Protein AF-A0A3B8RY20-F1 (afdb_monomer)

Secondary structure (DSSP, 8-state):
-HHHHHHHH-HHHHHHHHHHHHHHHHHHHHHHHHTTTS--S--TT-GGGGGGGGHHHHHHHHHHHHHTT--HHHHHHHHHHHHHHHHHHHHHHHHHSHHHHHHTT---STTTTHHHHT-TTS---HHHHHHHS-HHHHHHHHHHHHHHHHHHHHHHHHTT-HHHHHHHHHHHHHHHHHHTT-

Mean predicted aligned error: 3.7 Å

pLDDT: mean 93.45, std 5.88, range [60.97, 98.56]

Radius of gyration: 18.04 Å; Cα contacts (8 Å, |Δi|>4): 201; chains: 1; bounding box: 38×33×49 Å

Structure (mmCIF, N/CA/C/O backbone):
data_AF-A0A3B8RY20-F1
#
_entry.id   AF-A0A3B8RY20-F1
#
loop_
_atom_site.group_PDB
_atom_site.id
_atom_site.type_symbol
_atom_site.label_atom_id
_atom_site.label_alt_id
_atom_site.label_comp_id
_atom_site.label_asym_id
_atom_site.label_entity_id
_atom_site.label_seq_id
_atom_site.pdbx_PDB_ins_code
_atom_site.Cartn_x
_atom_site.Cartn_y
_atom_site.Cartn_z
_atom_site.occupancy
_atom_site.B_iso_or_equiv
_atom_site.auth_seq_id
_atom_site.auth_comp_id
_atom_site.auth_asym_id
_atom_site.auth_atom_id
_atom_site.pdbx_PDB_model_num
ATOM 1 N N . ALA A 1 1 ? 14.983 15.865 -6.055 1.00 65.12 1 ALA A N 1
ATOM 2 C CA . ALA A 1 1 ? 14.727 14.587 -6.748 1.00 65.12 1 ALA A CA 1
ATOM 3 C C . ALA A 1 1 ? 14.470 14.814 -8.237 1.00 65.12 1 ALA A C 1
ATOM 5 O O . ALA A 1 1 ? 15.278 14.362 -9.029 1.00 65.12 1 ALA A O 1
ATOM 6 N N . GLU A 1 2 ? 13.444 15.584 -8.615 1.00 74.88 2 GLU A N 1
ATOM 7 C CA . GLU A 1 2 ? 13.088 15.883 -10.019 1.00 74.88 2 GLU A CA 1
ATOM 8 C C . GLU A 1 2 ? 14.259 16.367 -10.890 1.00 74.88 2 GLU A C 1
ATOM 10 O O . GLU A 1 2 ? 14.546 15.749 -11.909 1.00 74.88 2 GLU A O 1
ATOM 15 N N . LYS A 1 3 ? 14.989 17.410 -10.465 1.00 83.75 3 LYS A N 1
ATOM 16 C CA . LYS A 1 3 ? 16.153 17.916 -11.215 1.00 83.75 3 LYS A CA 1
ATOM 17 C C . LYS A 1 3 ? 17.197 16.822 -11.483 1.00 83.75 3 LYS A C 1
ATOM 19 O O . LYS A 1 3 ? 17.634 16.673 -12.614 1.00 83.75 3 LYS A O 1
ATOM 24 N N . LEU A 1 4 ? 17.534 16.030 -10.461 1.00 81.69 4 LEU A N 1
ATOM 25 C CA . LEU A 1 4 ? 18.518 14.945 -10.564 1.00 81.69 4 LEU A CA 1
ATOM 26 C C . LEU A 1 4 ? 18.048 13.822 -11.498 1.00 81.69 4 LEU A C 1
ATOM 28 O O . LEU A 1 4 ? 18.842 13.306 -12.273 1.00 81.69 4 LEU A O 1
ATOM 32 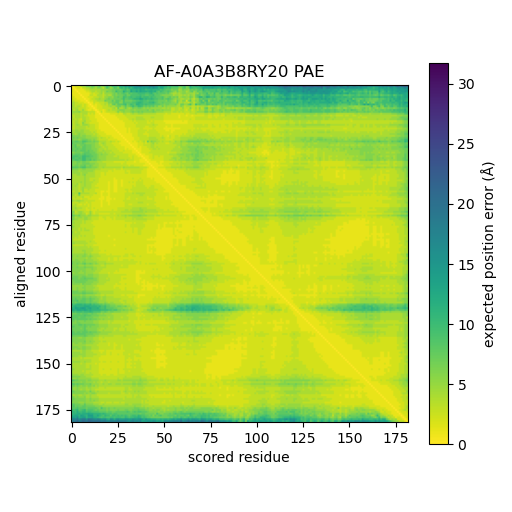N N . LEU A 1 5 ? 16.764 13.451 -11.441 1.00 77.19 5 LEU A N 1
ATOM 33 C CA . LEU A 1 5 ? 16.199 12.431 -12.328 1.00 77.19 5 LEU A CA 1
ATOM 34 C C . LEU A 1 5 ? 16.208 12.900 -13.784 1.00 77.19 5 LEU A C 1
ATOM 36 O O . LEU A 1 5 ? 16.637 12.153 -14.654 1.00 77.19 5 LEU A O 1
ATOM 40 N N . SER A 1 6 ? 15.790 14.140 -14.043 1.00 84.81 6 SER A N 1
ATOM 41 C CA . SER A 1 6 ? 15.799 14.725 -15.389 1.00 84.81 6 SER A CA 1
ATOM 42 C C . SER A 1 6 ? 17.211 14.894 -15.950 1.00 84.81 6 SER A C 1
ATOM 44 O O . SER A 1 6 ? 17.415 14.662 -17.137 1.00 84.81 6 SER A O 1
ATOM 46 N N . GLU A 1 7 ? 18.191 15.240 -15.110 1.00 87.38 7 GLU A N 1
ATOM 47 C CA . GLU A 1 7 ? 19.607 15.296 -15.500 1.00 87.38 7 GLU A CA 1
ATOM 48 C C . GLU A 1 7 ? 20.181 13.908 -15.825 1.00 87.38 7 GLU A C 1
ATOM 50 O O . GLU A 1 7 ? 20.989 13.789 -16.743 1.00 87.38 7 GLU A O 1
ATOM 55 N N . ALA A 1 8 ? 19.768 12.863 -15.102 1.00 83.19 8 ALA A N 1
ATOM 56 C CA . ALA A 1 8 ? 20.296 11.510 -15.278 1.00 83.19 8 ALA A CA 1
ATOM 57 C C . ALA A 1 8 ? 19.605 10.705 -16.393 1.00 83.19 8 ALA A C 1
ATOM 59 O O . ALA A 1 8 ? 20.260 9.899 -17.049 1.00 83.19 8 ALA A O 1
ATOM 60 N N . LEU A 1 9 ? 18.294 10.886 -16.584 1.00 87.69 9 LEU A N 1
ATOM 61 C CA . LEU A 1 9 ? 17.449 9.993 -17.393 1.00 87.69 9 LEU A CA 1
ATOM 62 C C . LEU A 1 9 ? 16.739 10.696 -18.561 1.00 87.69 9 LEU A C 1
ATOM 64 O O . LEU A 1 9 ? 16.059 10.028 -19.337 1.00 87.69 9 LEU A O 1
ATOM 68 N N . GLY A 1 10 ? 16.900 12.014 -18.704 1.00 84.62 10 GLY A N 1
ATOM 69 C CA . GLY A 1 10 ? 16.276 12.803 -19.767 1.00 84.62 10 GLY A CA 1
ATOM 70 C C . GLY A 1 10 ? 14.839 13.229 -19.449 1.00 84.62 10 GLY A C 1
ATOM 71 O O . GLY A 1 10 ? 14.035 12.479 -18.891 1.00 84.62 10 GLY A O 1
ATOM 72 N N . THR A 1 11 ? 14.499 14.466 -19.812 1.00 83.81 11 THR A N 1
ATOM 73 C CA . THR A 1 11 ? 13.187 15.090 -19.545 1.00 83.81 11 THR A CA 1
ATOM 74 C C . THR A 1 11 ? 12.008 14.378 -20.212 1.00 83.81 11 THR A C 1
ATOM 76 O O . THR A 1 11 ? 10.882 14.399 -19.705 1.00 83.81 11 THR A O 1
ATOM 79 N N . GLU A 1 12 ? 12.268 13.740 -21.348 1.00 85.50 12 GLU A N 1
ATOM 80 C CA . GLU A 1 12 ? 11.333 12.930 -22.121 1.00 85.50 12 GLU A CA 1
ATOM 81 C C . GLU A 1 12 ? 10.843 11.707 -21.337 1.00 85.50 12 GLU A C 1
ATOM 83 O O . GLU A 1 12 ? 9.689 11.309 -21.486 1.00 85.50 12 GLU A O 1
ATOM 88 N N . ASN A 1 13 ? 11.675 11.172 -20.439 1.00 85.06 13 ASN A N 1
ATOM 89 C CA . ASN A 1 13 ? 11.345 10.006 -19.623 1.00 85.06 13 ASN A CA 1
ATOM 90 C C . ASN A 1 13 ? 10.756 10.386 -18.260 1.00 85.06 13 ASN A C 1
ATOM 92 O O . ASN A 1 13 ? 10.029 9.591 -17.668 1.00 85.06 13 ASN A O 1
ATOM 96 N N . THR A 1 14 ? 11.055 11.584 -17.748 1.00 87.44 14 THR A N 1
ATOM 97 C CA . THR A 1 14 ? 10.764 11.960 -16.354 1.00 87.44 14 THR A CA 1
ATOM 98 C C . THR A 1 14 ? 9.524 12.831 -16.187 1.00 87.44 14 THR A C 1
ATOM 100 O O . THR A 1 14 ? 8.798 12.677 -15.205 1.00 87.44 14 THR A O 1
ATOM 103 N N . SER A 1 15 ? 9.254 13.742 -17.125 1.00 86.38 15 SER A N 1
ATOM 104 C CA . SER A 1 15 ? 8.228 14.786 -16.963 1.00 86.38 15 SER A CA 1
ATOM 105 C C . SER A 1 15 ? 6.827 14.223 -16.695 1.00 86.38 15 SER A C 1
ATOM 107 O O . SER A 1 15 ? 6.143 14.657 -15.766 1.00 86.38 15 SER A O 1
ATOM 109 N N . THR A 1 16 ? 6.415 13.216 -17.469 1.00 90.06 16 THR A N 1
ATOM 110 C CA . THR A 1 16 ? 5.092 12.591 -17.328 1.00 90.06 16 THR A CA 1
ATOM 111 C C . THR A 1 16 ? 4.960 11.807 -16.012 1.00 90.06 16 THR A C 1
ATOM 113 O O . THR A 1 16 ? 4.012 12.085 -15.269 1.00 90.06 16 THR A O 1
ATOM 116 N N . PRO A 1 17 ? 5.892 10.897 -15.645 1.00 92.75 17 PRO A N 1
ATOM 117 C CA . PRO A 1 17 ? 5.858 10.228 -14.343 1.00 92.75 17 PRO A CA 1
ATOM 118 C C . PRO A 1 17 ? 5.859 11.184 -13.147 1.00 92.75 17 PRO A C 1
ATOM 120 O O . PRO A 1 17 ? 5.053 11.002 -12.234 1.00 92.75 17 PRO A O 1
ATOM 123 N N . ILE A 1 18 ? 6.709 12.220 -13.148 1.00 91.38 18 ILE A N 1
ATOM 124 C CA . ILE A 1 18 ? 6.793 13.187 -12.039 1.00 91.38 18 ILE A CA 1
ATOM 125 C C . ILE A 1 18 ? 5.425 13.821 -11.777 1.00 91.38 18 ILE A C 1
ATOM 127 O O . ILE A 1 18 ? 4.915 13.758 -10.657 1.00 91.38 18 ILE A O 1
ATOM 131 N N . LEU A 1 19 ? 4.801 14.392 -12.812 1.00 91.44 19 LEU A N 1
ATOM 132 C CA . LEU A 1 19 ? 3.512 15.072 -12.676 1.00 91.44 19 LEU A CA 1
ATOM 133 C C . LEU A 1 19 ? 2.397 14.108 -12.257 1.00 91.44 19 LEU A C 1
ATOM 135 O O . LEU A 1 19 ? 1.590 14.437 -11.382 1.00 91.44 19 LEU A O 1
ATOM 139 N N . LYS A 1 20 ? 2.366 12.910 -12.854 1.00 95.00 20 LYS A N 1
ATOM 140 C CA . LYS A 1 20 ? 1.391 11.858 -12.541 1.00 95.00 20 LYS A CA 1
ATOM 141 C C . LYS A 1 20 ? 1.437 11.485 -11.060 1.00 95.00 20 LYS A C 1
ATOM 143 O O . LYS A 1 20 ? 0.411 11.543 -10.383 1.00 95.00 20 LYS A O 1
ATOM 148 N N . TYR A 1 21 ? 2.609 11.120 -10.547 1.00 95.50 21 TYR A N 1
ATOM 149 C CA . TYR A 1 21 ? 2.724 10.605 -9.184 1.00 95.50 21 TYR A CA 1
ATOM 150 C C . TYR A 1 21 ? 2.722 11.692 -8.116 1.00 95.50 21 TYR A C 1
ATOM 152 O O . TYR A 1 21 ? 2.220 11.445 -7.021 1.00 95.50 21 TYR A O 1
ATOM 160 N N . PHE A 1 22 ? 3.177 12.909 -8.432 1.00 92.19 22 PHE A N 1
ATOM 161 C CA . PHE A 1 22 ? 2.989 14.051 -7.539 1.00 92.19 22 PHE A CA 1
ATOM 162 C C . PHE A 1 22 ? 1.503 14.313 -7.284 1.00 92.19 22 PHE A C 1
ATOM 164 O O . PHE A 1 22 ? 1.096 14.490 -6.137 1.00 92.19 22 PHE A O 1
ATOM 171 N N . LYS A 1 23 ? 0.679 14.277 -8.340 1.00 94.69 23 LYS A N 1
ATOM 172 C CA . LYS A 1 23 ? -0.771 14.437 -8.213 1.00 94.69 23 LYS A CA 1
ATOM 173 C C . LYS A 1 23 ? -1.393 13.324 -7.366 1.00 94.69 23 LYS A C 1
ATOM 175 O O . LYS A 1 23 ? -2.119 13.628 -6.429 1.00 94.69 23 LYS A O 1
ATOM 180 N N . ILE A 1 24 ? -1.067 12.061 -7.652 1.00 95.38 24 ILE A N 1
ATOM 181 C CA . ILE A 1 24 ? -1.583 10.910 -6.889 1.00 95.38 24 ILE A CA 1
ATOM 182 C C . ILE A 1 24 ? -1.221 11.025 -5.401 1.00 95.38 24 ILE A C 1
ATOM 184 O O . ILE A 1 24 ? -2.085 10.835 -4.545 1.00 95.38 24 ILE A O 1
ATOM 188 N N . TYR A 1 25 ? 0.035 11.366 -5.093 1.00 94.25 25 TYR A N 1
ATOM 189 C CA . TYR A 1 25 ? 0.492 11.524 -3.713 1.00 94.25 25 TYR A CA 1
ATOM 190 C C . TYR A 1 25 ? -0.220 12.682 -3.004 1.00 94.25 25 TYR A C 1
ATOM 192 O O . TYR A 1 25 ? -0.724 12.526 -1.895 1.00 94.25 25 TYR A O 1
ATOM 200 N N . ALA A 1 26 ? -0.313 13.842 -3.660 1.00 92.81 26 ALA A N 1
ATOM 201 C CA . ALA A 1 26 ? -1.007 14.998 -3.106 1.00 92.81 26 ALA A CA 1
ATOM 202 C C . ALA A 1 26 ? -2.486 14.695 -2.829 1.00 92.81 26 ALA A C 1
ATOM 204 O O . ALA A 1 26 ? -3.006 15.101 -1.789 1.00 92.81 26 ALA A O 1
ATOM 205 N N . ASP A 1 27 ? -3.148 13.961 -3.727 1.00 92.75 27 ASP A N 1
ATOM 206 C CA . ASP A 1 27 ? -4.546 13.572 -3.571 1.00 92.75 27 ASP A CA 1
ATOM 207 C C . ASP A 1 27 ? -4.731 12.655 -2.352 1.00 92.75 27 ASP A C 1
ATOM 209 O O . ASP A 1 27 ? -5.592 12.943 -1.520 1.00 92.75 27 ASP A O 1
ATOM 213 N N . VAL A 1 28 ? -3.907 11.608 -2.184 1.00 92.56 28 VAL A N 1
ATOM 214 C CA . VAL A 1 28 ? -4.033 10.685 -1.036 1.00 92.56 28 VAL A CA 1
ATOM 215 C C . VAL A 1 28 ? -3.671 11.350 0.297 1.00 92.56 28 VAL A C 1
ATOM 217 O O . VAL A 1 28 ? -4.416 11.215 1.263 1.00 92.56 28 VAL A O 1
ATOM 220 N N . GLU A 1 29 ? -2.607 12.155 0.340 1.00 89.62 29 GLU A N 1
ATOM 221 C CA . GLU A 1 29 ? -2.194 12.900 1.539 1.00 89.62 29 GLU A CA 1
ATOM 222 C C . GLU A 1 29 ? -3.245 13.922 1.968 1.00 89.62 29 GLU A C 1
ATOM 224 O O . GLU A 1 29 ? -3.553 14.080 3.151 1.00 89.62 29 GLU A O 1
ATOM 229 N N . CYS A 1 30 ? -3.818 14.640 0.999 1.00 89.06 30 CYS A N 1
ATOM 230 C CA . CYS A 1 30 ? -4.890 15.585 1.266 1.00 89.06 30 CYS A CA 1
ATOM 231 C C . CYS A 1 30 ? -6.146 14.857 1.757 1.00 89.06 30 CYS A C 1
ATOM 233 O O . CYS A 1 30 ? -6.822 15.345 2.666 1.00 89.06 30 CYS A O 1
ATOM 235 N N . PHE A 1 31 ? -6.454 13.701 1.165 1.00 87.44 31 PHE A N 1
ATOM 236 C CA . PHE A 1 31 ? -7.596 12.871 1.531 1.00 87.44 31 PHE A CA 1
ATOM 237 C C . PHE A 1 31 ? -7.479 12.347 2.965 1.00 87.44 31 PHE A C 1
ATOM 239 O O . PHE A 1 31 ? -8.432 12.475 3.728 1.00 87.44 31 PHE A O 1
ATOM 246 N N . GLU A 1 32 ? -6.310 11.863 3.375 1.00 88.44 32 GLU A N 1
ATOM 247 C CA . GLU A 1 32 ? -6.061 11.394 4.740 1.00 88.44 32 GLU A CA 1
ATOM 248 C C . GLU A 1 32 ? -6.081 12.543 5.759 1.00 88.44 32 GLU A C 1
ATOM 250 O O . GLU A 1 32 ? -6.856 12.524 6.716 1.00 88.44 32 GLU A O 1
ATOM 255 N N . LYS A 1 33 ? -5.328 13.625 5.513 1.00 90.62 33 LYS A N 1
ATOM 256 C CA . LYS A 1 33 ? -5.234 14.759 6.454 1.00 90.62 33 LYS A CA 1
ATOM 257 C C . LYS A 1 33 ? -6.566 15.478 6.678 1.00 90.62 33 LYS A C 1
ATOM 259 O O . LYS A 1 33 ? -6.808 15.991 7.769 1.00 90.62 33 LYS A O 1
ATOM 264 N N . LYS A 1 34 ? -7.457 15.514 5.679 1.00 92.75 34 LYS A N 1
ATOM 265 C CA . LYS A 1 34 ? -8.816 16.081 5.818 1.00 92.75 34 LYS A CA 1
ATOM 266 C C . LYS A 1 34 ? -9.748 15.238 6.697 1.00 92.75 34 LYS A C 1
ATOM 268 O O . LYS A 1 34 ? -10.745 15.773 7.205 1.00 92.75 34 LYS A O 1
ATOM 273 N N . ASN A 1 35 ? -9.433 13.954 6.857 1.00 92.50 35 ASN A N 1
ATOM 274 C CA . ASN A 1 35 ? -10.178 12.997 7.671 1.00 92.50 35 ASN A CA 1
ATOM 275 C C . ASN A 1 35 ? -9.531 12.742 9.036 1.00 92.50 35 ASN A C 1
ATOM 277 O O . ASN A 1 35 ? -9.959 11.858 9.765 1.00 92.50 35 ASN A O 1
ATOM 281 N N . ARG A 1 36 ? -8.561 13.571 9.433 1.00 93.44 36 ARG A N 1
ATOM 282 C CA . ARG A 1 36 ? -8.033 13.546 10.793 1.00 93.44 36 ARG A CA 1
ATOM 283 C C . ARG A 1 36 ? -9.157 13.777 11.815 1.00 93.44 36 ARG A C 1
ATOM 285 O O . ARG A 1 36 ? -9.956 14.704 11.646 1.00 93.44 36 ARG A O 1
ATOM 292 N N . TRP A 1 37 ? -9.190 12.955 12.862 1.00 94.31 37 TRP A N 1
ATOM 293 C CA . TRP A 1 37 ? -10.232 12.885 13.896 1.00 94.31 37 TRP A CA 1
ATOM 294 C C . TRP A 1 37 ? -11.625 12.547 13.348 1.00 94.31 37 TRP A C 1
ATOM 296 O O . TRP A 1 37 ? -12.643 12.956 13.909 1.00 94.31 37 TRP A O 1
ATOM 306 N N . LYS A 1 38 ? -11.677 11.843 12.215 1.00 93.44 38 LYS A N 1
ATOM 307 C CA . LYS A 1 38 ? -12.896 11.351 11.571 1.00 93.44 38 LYS A CA 1
ATOM 308 C C . LYS A 1 38 ? -12.682 9.909 11.131 1.00 93.44 38 LYS A C 1
ATOM 310 O O . LYS A 1 38 ? -11.555 9.422 11.110 1.00 93.44 38 LYS A O 1
ATOM 315 N N . VAL A 1 39 ? -13.785 9.264 10.768 1.00 92.12 39 VAL A N 1
ATOM 316 C CA . VAL A 1 39 ? -13.786 7.914 10.203 1.00 92.12 39 VAL A CA 1
ATOM 317 C C . VAL A 1 39 ? -12.865 7.854 8.990 1.00 92.12 39 VAL A C 1
ATOM 319 O O . VAL A 1 39 ? -12.800 8.804 8.195 1.00 92.12 39 VAL A O 1
ATOM 322 N N . THR A 1 40 ? -12.155 6.738 8.864 1.00 92.81 40 THR A N 1
ATOM 323 C CA . THR A 1 40 ? -11.225 6.528 7.764 1.00 92.81 40 THR A CA 1
ATOM 324 C C . THR A 1 40 ? -11.940 6.639 6.419 1.00 92.81 40 THR A C 1
ATOM 326 O O . THR A 1 40 ? -13.064 6.155 6.258 1.00 92.81 40 THR A O 1
ATOM 329 N N . PRO A 1 41 ? -11.327 7.275 5.413 1.00 89.50 41 PRO A N 1
ATOM 330 C CA . PRO A 1 41 ? -11.961 7.400 4.114 1.00 89.50 41 PRO A CA 1
ATOM 331 C C . PRO A 1 41 ? -11.558 6.256 3.158 1.00 89.50 41 PRO A C 1
ATOM 333 O O . PRO A 1 41 ? -12.001 6.227 2.004 1.00 89.50 41 PRO A O 1
ATOM 336 N N . PHE A 1 42 ? -10.698 5.339 3.616 1.00 94.31 42 PHE A N 1
ATOM 337 C CA . PHE A 1 42 ? -10.326 4.106 2.923 1.00 94.31 42 PHE A CA 1
ATOM 338 C C . PHE A 1 42 ? -11.373 3.014 3.156 1.00 94.31 42 PHE A C 1
ATOM 340 O O . PHE A 1 42 ? -12.137 3.065 4.116 1.00 94.31 42 PHE A O 1
ATOM 347 N N . LYS A 1 43 ? -11.433 2.025 2.260 1.00 94.31 43 LYS A N 1
ATOM 348 C CA . LYS A 1 43 ? -12.435 0.959 2.321 1.00 94.31 43 LYS A CA 1
ATOM 349 C C . LYS A 1 43 ? -11.833 -0.401 2.003 1.00 94.31 43 LYS A C 1
ATOM 351 O O . LYS A 1 43 ? -10.888 -0.501 1.225 1.00 94.31 43 LYS A O 1
ATOM 356 N N . TRP A 1 44 ? -12.427 -1.441 2.581 1.00 94.25 44 TRP A N 1
ATOM 357 C CA . TRP A 1 44 ? -11.986 -2.828 2.423 1.00 94.25 44 TRP A CA 1
ATOM 358 C C . TRP A 1 44 ? -12.217 -3.401 1.020 1.00 94.25 44 TRP A C 1
ATOM 360 O O . TRP A 1 44 ? -11.570 -4.378 0.664 1.00 94.25 44 TRP A O 1
ATOM 370 N N . ASP A 1 45 ? -13.109 -2.807 0.225 1.00 94.44 45 ASP A N 1
ATOM 371 C CA . ASP A 1 45 ? -13.353 -3.173 -1.176 1.00 94.44 45 ASP A CA 1
ATOM 372 C C . ASP A 1 45 ? -12.385 -2.495 -2.165 1.00 94.44 45 ASP A C 1
ATOM 374 O O . ASP A 1 45 ? -12.314 -2.912 -3.319 1.00 94.44 45 ASP A O 1
ATOM 378 N N . GLU A 1 46 ? -11.609 -1.501 -1.713 1.00 95.44 46 GLU A N 1
ATOM 379 C CA . GLU A 1 46 ? -10.594 -0.780 -2.502 1.00 95.44 46 GLU A CA 1
ATOM 380 C C . GLU A 1 46 ? -9.241 -0.654 -1.750 1.00 95.44 46 GLU A C 1
ATOM 382 O O . GLU A 1 46 ? -8.696 0.456 -1.626 1.00 95.44 46 GLU A O 1
ATOM 387 N N . PRO A 1 47 ? -8.670 -1.749 -1.206 1.00 96.00 47 PRO A N 1
ATOM 388 C CA . PRO A 1 47 ? -7.475 -1.682 -0.363 1.00 96.00 47 PRO A CA 1
ATOM 389 C C . PRO A 1 47 ? -6.236 -1.185 -1.123 1.00 96.00 47 PRO A C 1
ATOM 391 O O . PRO A 1 47 ? -5.350 -0.569 -0.531 1.00 96.00 47 PRO A O 1
ATOM 394 N N . GLU A 1 48 ? -6.180 -1.361 -2.447 1.00 96.56 48 GLU A N 1
ATOM 395 C CA . GLU A 1 48 ? -5.078 -0.901 -3.296 1.00 96.56 48 GLU A CA 1
ATOM 396 C C . GLU A 1 48 ? -4.872 0.620 -3.251 1.00 96.56 48 GLU A C 1
ATOM 398 O O . GLU A 1 48 ? -3.771 1.121 -3.487 1.00 96.56 48 GLU A O 1
ATOM 403 N N . ARG A 1 49 ? -5.904 1.388 -2.874 1.00 95.19 49 ARG A N 1
ATOM 404 C CA . ARG A 1 49 ? -5.791 2.845 -2.743 1.00 95.19 49 ARG A CA 1
ATOM 405 C C . ARG A 1 49 ? -4.777 3.264 -1.686 1.00 95.19 49 ARG A C 1
ATOM 407 O O . ARG A 1 49 ? -4.207 4.346 -1.824 1.00 95.19 49 ARG A O 1
ATOM 414 N N . LEU A 1 50 ? -4.515 2.422 -0.685 1.00 95.69 50 LEU A N 1
ATOM 415 C CA . LEU A 1 50 ? -3.459 2.650 0.304 1.00 95.69 50 LEU A CA 1
ATOM 416 C C . LEU A 1 50 ? -2.070 2.667 -0.347 1.00 95.69 50 LEU A C 1
ATOM 418 O O . LEU A 1 50 ? -1.222 3.476 0.026 1.00 95.69 50 LEU A O 1
ATOM 422 N N . GLY A 1 51 ? -1.864 1.876 -1.404 1.00 96.81 51 GLY A N 1
ATOM 423 C CA . GLY A 1 51 ? -0.613 1.841 -2.160 1.00 96.81 51 GLY A CA 1
ATOM 424 C C . GLY A 1 51 ? -0.252 3.183 -2.804 1.00 96.81 51 GLY A C 1
ATOM 425 O O . GLY A 1 51 ? 0.916 3.432 -3.099 1.00 96.81 51 GLY A O 1
ATOM 426 N N . ASN A 1 52 ? -1.208 4.101 -2.982 1.00 96.12 52 ASN A N 1
ATOM 427 C CA . ASN A 1 52 ? -0.932 5.441 -3.509 1.00 96.12 52 ASN A CA 1
ATOM 428 C C . ASN A 1 52 ? -0.075 6.299 -2.569 1.00 96.12 52 ASN A C 1
ATOM 430 O O . ASN A 1 52 ? 0.551 7.247 -3.042 1.00 96.12 52 ASN A O 1
ATOM 434 N N . LYS A 1 53 ? 0.018 5.964 -1.274 1.00 94.06 53 LYS A N 1
ATOM 435 C CA . LYS A 1 53 ? 0.934 6.644 -0.342 1.00 94.06 53 LYS A CA 1
ATOM 436 C C . LYS A 1 53 ? 2.400 6.507 -0.772 1.00 94.06 53 LYS A C 1
ATOM 438 O O . LYS A 1 53 ? 3.187 7.428 -0.581 1.00 94.06 53 LYS A O 1
ATOM 443 N N . ALA A 1 54 ? 2.752 5.418 -1.457 1.00 95.62 54 ALA A N 1
ATOM 444 C CA . ALA A 1 54 ? 4.085 5.218 -2.019 1.00 95.62 54 ALA A CA 1
ATOM 445 C C . ALA A 1 54 ? 4.278 5.859 -3.410 1.00 95.62 54 ALA A C 1
ATOM 447 O O . ALA A 1 54 ? 5.336 5.700 -4.013 1.00 95.62 54 ALA A O 1
ATOM 448 N N . ALA A 1 55 ? 3.325 6.647 -3.925 1.00 95.31 55 ALA A N 1
ATOM 449 C CA . ALA A 1 55 ? 3.447 7.308 -5.229 1.00 95.31 55 ALA A CA 1
ATOM 450 C C . ALA A 1 55 ? 4.789 8.028 -5.496 1.00 95.31 55 ALA A C 1
ATOM 452 O O . ALA A 1 55 ? 5.290 7.916 -6.618 1.00 95.31 55 ALA A O 1
ATOM 453 N N . PRO A 1 56 ? 5.452 8.681 -4.520 1.00 92.56 56 PRO A N 1
ATOM 454 C CA . PRO A 1 56 ? 6.765 9.276 -4.758 1.00 92.56 56 PRO A CA 1
ATOM 455 C C . PRO A 1 56 ? 7.833 8.294 -5.272 1.00 92.56 56 PRO A C 1
ATOM 457 O O . PRO A 1 56 ? 8.667 8.699 -6.083 1.00 92.56 56 PRO A O 1
ATOM 460 N N . ILE A 1 57 ? 7.816 7.015 -4.866 1.00 93.06 57 ILE A N 1
ATOM 461 C CA . ILE A 1 57 ? 8.784 6.022 -5.372 1.00 93.06 57 ILE A CA 1
ATOM 462 C C . ILE A 1 57 ? 8.406 5.510 -6.764 1.00 93.06 57 ILE A C 1
ATOM 464 O O . ILE A 1 57 ? 9.278 5.217 -7.579 1.00 93.06 57 ILE A O 1
ATOM 468 N N . TYR A 1 58 ? 7.111 5.470 -7.083 1.00 95.31 58 TYR A N 1
ATOM 469 C CA . TYR A 1 58 ? 6.612 5.033 -8.389 1.00 95.31 58 TYR A CA 1
ATOM 470 C C . TYR A 1 58 ? 7.104 5.910 -9.534 1.00 95.31 58 TYR A C 1
ATOM 472 O O . TYR A 1 58 ? 7.376 5.412 -10.624 1.00 95.31 58 TYR A O 1
ATOM 480 N N . MET A 1 59 ? 7.297 7.200 -9.265 1.00 93.75 59 MET A N 1
ATOM 481 C CA . MET A 1 59 ? 7.955 8.124 -10.184 1.00 93.75 59 MET A CA 1
ATOM 482 C C . MET A 1 59 ? 9.333 7.619 -10.615 1.00 93.75 59 MET A C 1
ATOM 484 O O . MET A 1 59 ? 9.665 7.705 -11.796 1.00 93.75 59 MET A O 1
ATOM 488 N N . VAL A 1 60 ? 10.127 7.087 -9.683 1.00 91.94 60 VAL A N 1
ATOM 489 C CA . VAL A 1 60 ? 11.472 6.577 -9.972 1.00 91.94 60 VAL A CA 1
ATOM 490 C C . VAL A 1 60 ? 11.382 5.331 -10.849 1.00 91.94 60 VAL A C 1
ATOM 492 O O . VAL A 1 60 ? 12.020 5.286 -11.898 1.00 91.94 60 VAL A O 1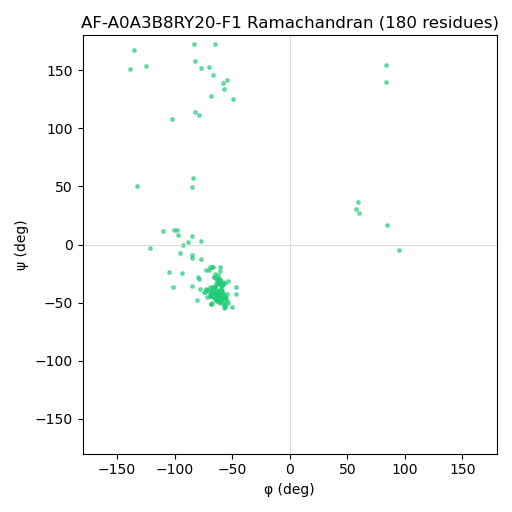
ATOM 495 N N . TYR A 1 61 ? 10.551 4.358 -10.469 1.00 95.00 61 TYR A N 1
ATOM 496 C CA . TYR A 1 61 ? 10.409 3.107 -11.218 1.00 95.00 61 TYR A CA 1
ATOM 497 C C . TYR A 1 61 ? 9.846 3.313 -12.625 1.00 95.00 61 TYR A C 1
ATOM 499 O O . TYR A 1 61 ? 10.443 2.834 -13.585 1.00 95.00 61 TYR A O 1
ATOM 507 N N . GLU A 1 62 ? 8.760 4.078 -12.782 1.00 96.06 62 GLU A N 1
ATOM 508 C CA . GLU A 1 62 ? 8.195 4.332 -14.112 1.00 96.06 62 GLU A CA 1
ATOM 509 C C . GLU A 1 62 ? 9.199 5.066 -15.013 1.00 96.06 62 GLU A C 1
ATOM 511 O O . GLU A 1 62 ? 9.328 4.727 -16.187 1.00 96.06 62 GLU A O 1
ATOM 516 N N . THR A 1 63 ? 9.961 6.020 -14.466 1.00 94.81 63 THR A N 1
ATOM 517 C CA . THR A 1 63 ? 11.026 6.697 -15.223 1.00 94.81 63 THR A CA 1
ATOM 518 C C . THR A 1 63 ? 12.100 5.707 -15.681 1.00 94.81 63 THR A C 1
ATOM 520 O O . THR A 1 63 ? 12.522 5.755 -16.836 1.00 94.81 63 THR A O 1
ATOM 523 N N . LEU A 1 64 ? 12.540 4.798 -14.804 1.00 94.12 64 LEU A N 1
ATOM 524 C CA . LEU A 1 64 ? 13.537 3.781 -15.147 1.00 94.12 64 LEU A CA 1
ATOM 525 C C . LEU A 1 64 ? 13.027 2.822 -16.226 1.00 94.12 64 LEU A C 1
ATOM 527 O O . LEU A 1 64 ? 13.772 2.505 -17.149 1.00 94.12 64 LEU A O 1
ATOM 531 N N . PHE A 1 65 ? 11.762 2.402 -16.161 1.00 95.69 65 PHE A N 1
ATOM 532 C CA . PHE A 1 65 ? 11.174 1.541 -17.187 1.00 95.69 65 PHE A CA 1
ATOM 533 C C . PHE A 1 65 ? 11.052 2.242 -18.541 1.00 95.69 65 PHE A C 1
ATOM 535 O O . PHE A 1 65 ? 11.361 1.639 -19.568 1.00 95.69 65 PHE A O 1
ATOM 542 N N . ARG A 1 66 ? 10.676 3.529 -18.552 1.00 95.12 66 ARG A N 1
ATOM 543 C CA . ARG A 1 66 ? 10.674 4.353 -19.772 1.00 95.12 66 ARG A CA 1
ATOM 544 C C . ARG A 1 66 ? 12.076 4.474 -20.362 1.00 95.12 66 ARG A C 1
ATOM 546 O O . ARG A 1 66 ? 12.263 4.203 -21.542 1.00 95.12 66 ARG A O 1
ATOM 553 N N . PHE A 1 67 ? 13.072 4.782 -19.530 1.00 93.69 67 PHE A N 1
ATOM 554 C CA . PHE A 1 67 ? 14.475 4.844 -19.945 1.00 93.69 67 PHE A CA 1
ATOM 555 C C . PHE A 1 67 ? 14.985 3.500 -20.503 1.00 93.69 67 PHE A C 1
ATOM 557 O O . PHE A 1 67 ? 15.745 3.471 -21.470 1.00 93.69 67 PHE A O 1
ATOM 564 N N . ALA A 1 68 ? 14.527 2.379 -19.939 1.00 94.38 68 ALA A N 1
ATOM 565 C CA . ALA A 1 68 ? 14.815 1.029 -20.423 1.00 94.38 68 ALA A CA 1
ATOM 566 C C . ALA A 1 68 ? 14.002 0.621 -21.671 1.00 94.38 68 ALA A C 1
ATOM 568 O O . ALA A 1 68 ? 14.156 -0.502 -22.149 1.00 94.38 68 ALA A O 1
ATOM 569 N N . ASN A 1 69 ? 13.174 1.516 -22.223 1.00 95.19 69 ASN A N 1
ATOM 570 C CA . ASN A 1 69 ? 12.305 1.291 -23.382 1.00 95.19 69 ASN A CA 1
ATOM 571 C C . ASN A 1 69 ? 11.290 0.151 -23.194 1.00 95.19 69 ASN A C 1
ATOM 573 O O . ASN A 1 69 ? 10.996 -0.587 -24.136 1.00 95.19 69 ASN A O 1
ATOM 577 N N . TYR A 1 70 ? 10.754 -0.006 -21.982 1.00 97.06 70 TYR A N 1
ATOM 578 C CA . TYR A 1 70 ? 9.625 -0.909 -21.755 1.00 97.06 70 TYR A CA 1
ATOM 579 C C . TYR A 1 70 ? 8.383 -0.372 -22.476 1.00 97.06 70 TYR A C 1
ATOM 581 O O . TYR A 1 70 ? 8.181 0.840 -22.559 1.00 97.06 70 TYR A O 1
ATOM 589 N N . ASP A 1 71 ? 7.533 -1.263 -22.988 1.00 96.81 71 ASP A N 1
ATOM 590 C CA . ASP A 1 71 ? 6.265 -0.849 -23.582 1.00 96.81 71 ASP A CA 1
ATOM 591 C C . ASP A 1 71 ? 5.279 -0.347 -22.511 1.00 96.81 71 ASP A C 1
ATOM 593 O O . ASP A 1 71 ? 5.325 -0.748 -21.345 1.00 96.81 71 ASP A O 1
ATOM 597 N N . GLU A 1 72 ? 4.359 0.537 -22.905 1.00 95.62 72 GLU A N 1
ATOM 598 C CA . GLU A 1 72 ? 3.428 1.190 -21.973 1.00 95.62 72 GLU A CA 1
ATOM 599 C C . GLU A 1 72 ? 2.518 0.199 -21.230 1.00 95.62 72 GLU A C 1
ATOM 601 O O . GLU A 1 72 ? 2.145 0.457 -20.083 1.00 95.62 72 GLU A O 1
ATOM 606 N N . GLN A 1 73 ? 2.170 -0.940 -21.843 1.00 97.81 73 GLN A N 1
ATOM 607 C CA . GLN A 1 73 ? 1.336 -1.943 -21.181 1.00 97.81 73 GLN A CA 1
ATOM 608 C C . GLN A 1 73 ? 2.125 -2.658 -20.085 1.00 97.81 73 GLN A C 1
ATOM 610 O O . GLN A 1 73 ? 1.615 -2.805 -18.972 1.00 97.81 73 GLN A O 1
ATOM 615 N N . LYS A 1 74 ? 3.371 -3.054 -20.368 1.00 98.19 74 LYS A N 1
ATOM 616 C CA . LYS A 1 74 ? 4.282 -3.605 -19.363 1.00 98.19 74 LYS A CA 1
ATOM 617 C C . LYS A 1 74 ? 4.518 -2.612 -18.228 1.00 98.19 74 LYS A C 1
ATOM 619 O O . LYS A 1 74 ? 4.372 -2.985 -17.068 1.00 98.19 74 LYS A O 1
ATOM 624 N N . ILE A 1 75 ? 4.782 -1.341 -18.534 1.00 98.00 75 ILE A N 1
ATOM 625 C CA . ILE A 1 75 ? 4.920 -0.288 -17.516 1.00 98.00 75 ILE A CA 1
ATOM 626 C C . ILE A 1 75 ? 3.663 -0.217 -16.644 1.00 98.00 75 ILE A C 1
ATOM 628 O O . ILE A 1 75 ? 3.760 -0.300 -15.422 1.00 98.00 75 ILE A O 1
ATOM 632 N N . SER A 1 76 ? 2.479 -0.096 -17.247 1.00 98.00 76 SER A N 1
ATOM 633 C CA . SER A 1 76 ? 1.220 0.004 -16.503 1.00 98.00 76 SER A CA 1
ATOM 634 C C . SER A 1 76 ? 0.984 -1.197 -15.582 1.00 98.00 76 SER A C 1
ATOM 636 O O . SER A 1 76 ? 0.567 -1.018 -14.437 1.00 98.00 76 SER A O 1
ATOM 638 N N . ASP A 1 77 ? 1.249 -2.409 -16.065 1.00 98.56 77 ASP A N 1
ATOM 639 C CA . ASP A 1 77 ? 1.101 -3.641 -15.291 1.00 98.56 77 ASP A CA 1
ATOM 640 C C . ASP A 1 77 ? 2.088 -3.687 -14.115 1.00 98.56 77 ASP A C 1
ATOM 642 O O . ASP A 1 77 ? 1.687 -3.979 -12.990 1.00 98.56 77 ASP A O 1
ATOM 646 N N . LEU A 1 78 ? 3.357 -3.332 -14.333 1.00 98.38 78 LEU A N 1
ATOM 647 C CA . LEU A 1 78 ? 4.364 -3.307 -13.269 1.00 98.38 78 LEU A CA 1
ATOM 648 C C . LEU A 1 78 ? 4.069 -2.233 -12.220 1.00 98.38 78 LEU A C 1
ATOM 650 O O . LEU A 1 78 ? 4.173 -2.498 -11.025 1.00 98.38 78 LEU A O 1
ATOM 654 N N . MET A 1 79 ? 3.629 -1.042 -12.632 1.00 98.19 79 MET A N 1
ATOM 655 C CA . MET A 1 79 ? 3.235 0.007 -11.685 1.00 98.19 79 MET A CA 1
ATOM 656 C C . MET A 1 79 ? 2.021 -0.406 -10.846 1.00 98.19 79 MET A C 1
ATOM 658 O O . MET A 1 79 ? 1.947 -0.078 -9.662 1.00 98.19 79 MET A O 1
ATOM 662 N N . LYS A 1 80 ? 1.096 -1.174 -11.430 1.00 98.25 80 LYS A N 1
ATOM 663 C CA . LYS A 1 80 ? -0.025 -1.776 -10.705 1.00 98.25 80 LYS A CA 1
ATOM 664 C C . LYS A 1 80 ? 0.442 -2.857 -9.724 1.00 98.25 80 LYS A C 1
ATOM 666 O O . LYS A 1 80 ? -0.056 -2.899 -8.604 1.00 98.25 80 LYS A O 1
ATOM 671 N N . ALA A 1 81 ? 1.427 -3.671 -10.102 1.00 98.38 81 ALA A N 1
ATOM 672 C CA . ALA A 1 81 ? 2.035 -4.659 -9.214 1.00 98.38 81 ALA A CA 1
ATOM 673 C C . ALA A 1 81 ? 2.695 -3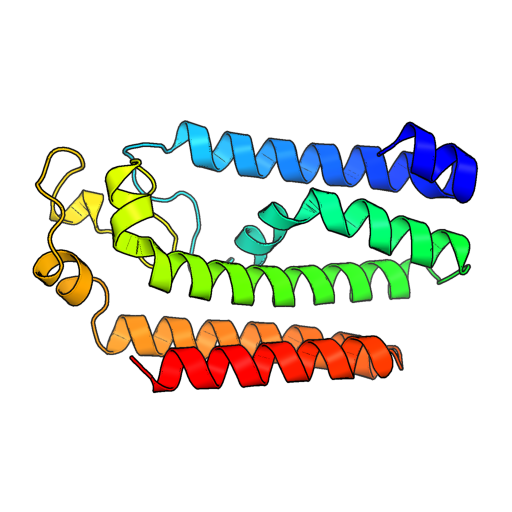.997 -7.991 1.00 98.38 81 ALA A C 1
ATOM 675 O O . ALA A 1 81 ? 2.390 -4.368 -6.861 1.00 98.38 81 ALA A O 1
ATOM 676 N N . PHE A 1 82 ? 3.501 -2.947 -8.198 1.00 98.19 82 PHE A N 1
ATOM 677 C CA . PHE A 1 82 ? 4.083 -2.173 -7.094 1.00 98.19 82 PHE A CA 1
ATOM 678 C C . PHE A 1 82 ? 3.025 -1.560 -6.179 1.00 98.19 82 PHE A C 1
ATOM 680 O O . PHE A 1 82 ? 3.200 -1.554 -4.961 1.00 98.19 82 PHE A O 1
ATOM 687 N N . ASN A 1 83 ? 1.924 -1.067 -6.751 1.00 98.44 83 ASN A N 1
ATOM 688 C CA . ASN A 1 83 ? 0.821 -0.515 -5.977 1.00 98.44 83 ASN A CA 1
ATOM 689 C C . ASN A 1 83 ? 0.181 -1.557 -5.050 1.00 98.44 83 ASN A C 1
ATOM 691 O O . ASN A 1 83 ? -0.050 -1.258 -3.880 1.00 98.44 83 ASN A O 1
ATOM 695 N N . TYR A 1 84 ? -0.025 -2.785 -5.533 1.00 98.56 84 TYR A N 1
ATOM 696 C CA . TYR A 1 84 ? -0.518 -3.882 -4.703 1.00 98.56 84 TYR A CA 1
ATOM 697 C C . TYR A 1 84 ? 0.453 -4.251 -3.578 1.00 98.56 84 TYR A C 1
ATOM 699 O O . TYR A 1 84 ? 0.027 -4.350 -2.427 1.00 98.56 84 TYR A O 1
ATOM 707 N N . THR A 1 85 ? 1.752 -4.373 -3.870 1.00 97.75 85 THR A N 1
ATOM 708 C CA . THR A 1 85 ? 2.771 -4.643 -2.842 1.00 97.75 85 THR A CA 1
ATOM 709 C C . THR A 1 85 ? 2.791 -3.548 -1.772 1.00 97.75 85 THR A C 1
ATOM 711 O O . THR A 1 85 ? 2.791 -3.842 -0.579 1.00 97.75 85 THR A O 1
ATOM 714 N N . ALA A 1 86 ? 2.766 -2.275 -2.174 1.00 97.44 86 ALA A N 1
ATOM 715 C CA . ALA A 1 86 ? 2.775 -1.157 -1.236 1.00 97.44 86 ALA A CA 1
ATOM 716 C C . ALA A 1 86 ? 1.490 -1.065 -0.406 1.00 97.44 86 ALA A C 1
ATOM 718 O O . ALA A 1 86 ? 1.558 -0.734 0.772 1.00 97.44 86 ALA A O 1
ATOM 719 N N . ALA A 1 87 ? 0.329 -1.364 -0.994 1.00 97.94 87 ALA A N 1
ATOM 720 C CA . ALA A 1 87 ? -0.931 -1.413 -0.260 1.00 97.94 87 ALA A CA 1
ATOM 721 C C . ALA A 1 87 ? -0.895 -2.493 0.829 1.00 97.94 87 ALA A C 1
ATOM 723 O O . ALA A 1 87 ? -1.278 -2.231 1.965 1.00 97.94 87 ALA A O 1
ATOM 724 N N . ALA A 1 88 ? -0.373 -3.679 0.503 1.00 97.19 88 ALA A N 1
ATOM 725 C CA . ALA A 1 88 ? -0.229 -4.769 1.459 1.00 97.19 88 ALA A CA 1
ATOM 726 C C . ALA A 1 88 ? 0.724 -4.399 2.609 1.00 97.19 88 ALA A C 1
ATOM 728 O O . ALA A 1 88 ? 0.388 -4.601 3.773 1.00 97.19 88 ALA A O 1
ATOM 729 N N . LEU A 1 89 ? 1.872 -3.790 2.289 1.00 96.06 89 LEU A N 1
ATOM 730 C CA . LEU A 1 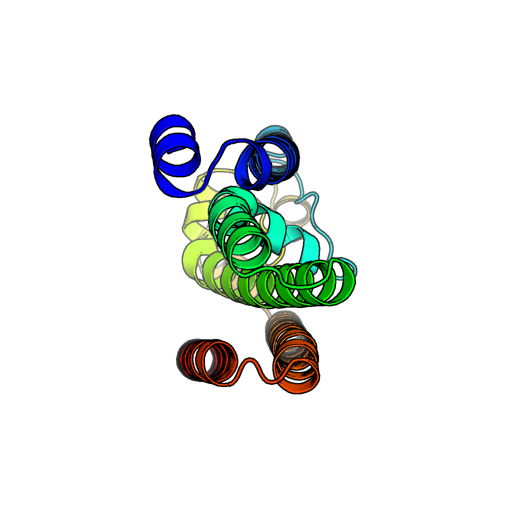89 ? 2.814 -3.269 3.284 1.00 96.06 89 LEU A CA 1
ATOM 731 C C . LEU A 1 89 ? 2.168 -2.207 4.182 1.00 96.06 89 LEU A C 1
ATOM 733 O O . LEU A 1 89 ? 2.302 -2.280 5.399 1.00 96.06 89 LEU A O 1
ATOM 737 N N . 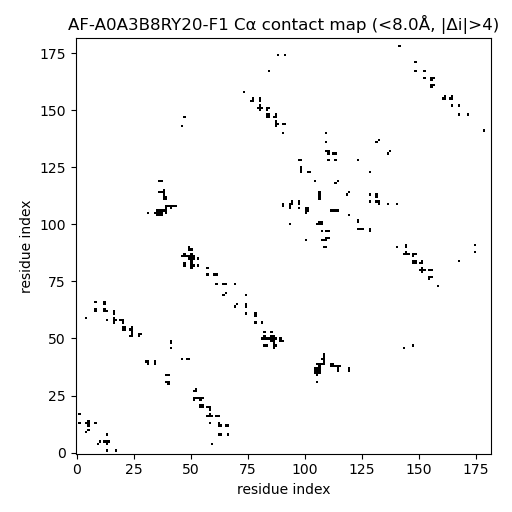GLN A 1 90 ? 1.435 -1.256 3.597 1.00 95.81 90 GLN A N 1
ATOM 738 C CA . GLN A 1 90 ? 0.773 -0.194 4.352 1.00 95.81 90 GLN A CA 1
ATOM 739 C C . GLN A 1 90 ? -0.257 -0.752 5.337 1.00 95.81 90 GLN A C 1
ATOM 741 O O . GLN A 1 90 ? -0.289 -0.301 6.471 1.00 95.81 90 GLN A O 1
ATOM 746 N N . ILE A 1 91 ? -1.059 -1.748 4.945 1.00 96.81 91 ILE A N 1
ATOM 747 C CA . ILE A 1 91 ? -2.040 -2.385 5.844 1.00 96.81 91 ILE A CA 1
ATOM 748 C C . ILE A 1 91 ? -1.348 -2.999 7.070 1.00 96.81 91 ILE A C 1
ATOM 750 O O . ILE A 1 91 ? -1.854 -2.895 8.183 1.00 96.81 91 ILE A O 1
ATOM 754 N N . VAL A 1 92 ? -0.191 -3.635 6.874 1.00 95.25 92 VAL A N 1
ATOM 755 C CA . VAL A 1 92 ? 0.574 -4.256 7.966 1.00 95.25 92 VAL A CA 1
ATOM 756 C C . VAL A 1 92 ? 1.217 -3.197 8.859 1.00 95.25 92 VAL A C 1
ATOM 758 O O . VAL A 1 92 ? 1.213 -3.356 10.076 1.00 95.25 92 VAL A O 1
ATOM 761 N N . TYR A 1 93 ? 1.736 -2.108 8.287 1.00 94.31 93 TYR A N 1
ATOM 762 C CA . TYR A 1 93 ? 2.252 -0.991 9.082 1.00 94.31 93 TYR A CA 1
ATOM 763 C C . TYR A 1 93 ? 1.145 -0.308 9.886 1.00 94.31 93 TYR A C 1
ATOM 765 O O . TYR A 1 93 ? 1.305 -0.158 11.089 1.00 94.31 93 TYR A O 1
ATOM 773 N N . ASP A 1 94 ? -0.012 -0.034 9.278 1.00 95.56 94 ASP A N 1
ATOM 774 C CA . ASP A 1 94 ? -1.177 0.521 9.978 1.00 95.56 94 ASP A CA 1
ATOM 775 C C . ASP A 1 94 ? -1.638 -0.394 11.137 1.00 95.56 94 ASP A C 1
ATOM 777 O O . ASP A 1 94 ? -2.158 0.086 12.144 1.00 95.56 94 ASP A O 1
ATOM 781 N N . LEU A 1 95 ? -1.470 -1.721 11.012 1.00 95.12 95 LEU A N 1
ATOM 782 C CA . LEU A 1 95 ? -1.762 -2.685 12.083 1.00 95.12 95 LEU A CA 1
ATOM 783 C C . LEU A 1 95 ? -0.765 -2.563 13.243 1.00 95.12 95 LEU A C 1
ATOM 785 O O . LEU A 1 95 ? -1.172 -2.576 14.403 1.00 95.12 95 LEU A O 1
ATOM 789 N N . LEU A 1 96 ? 0.529 -2.450 12.937 1.00 93.06 96 LEU A N 1
ATOM 790 C CA . LEU A 1 96 ? 1.594 -2.308 13.935 1.00 93.06 96 LEU A CA 1
ATOM 791 C C . LEU A 1 96 ? 1.535 -0.949 14.650 1.00 93.06 96 LEU A C 1
ATOM 793 O O . LEU A 1 96 ? 1.753 -0.884 15.861 1.00 93.06 96 LEU A O 1
ATOM 797 N N . ASP A 1 97 ? 1.179 0.104 13.917 1.00 95.62 97 ASP A N 1
ATOM 798 C CA . ASP A 1 97 ? 1.169 1.491 14.385 1.00 95.62 97 ASP A CA 1
ATOM 799 C C . ASP A 1 97 ? -0.223 1.952 14.851 1.00 95.62 97 ASP A C 1
ATOM 801 O O . ASP A 1 97 ? -0.405 3.117 15.206 1.00 95.62 97 ASP A O 1
ATOM 805 N N . ALA A 1 98 ? -1.204 1.044 14.946 1.00 96.44 98 ALA A N 1
ATOM 806 C CA . ALA A 1 98 ? -2.609 1.350 15.237 1.00 96.44 98 ALA A CA 1
ATOM 807 C C . ALA A 1 98 ? -2.808 2.326 16.411 1.00 96.44 98 ALA A C 1
ATOM 809 O O . ALA A 1 98 ? -3.619 3.252 16.346 1.00 96.44 98 ALA A O 1
ATOM 810 N N . LYS A 1 99 ? -2.049 2.146 17.499 1.00 96.44 99 LYS A N 1
ATOM 811 C CA . LYS A 1 99 ? -2.103 3.032 18.669 1.00 96.44 99 LYS A CA 1
ATOM 812 C C . LYS A 1 99 ? -1.548 4.423 18.376 1.00 96.44 99 LYS A C 1
ATOM 814 O O . LYS A 1 99 ? -2.122 5.415 18.830 1.00 96.44 99 LYS A O 1
ATOM 819 N N . GLU A 1 100 ? -0.426 4.500 17.669 1.00 96.88 100 GLU A N 1
ATOM 820 C CA . GLU A 1 100 ? 0.219 5.759 17.299 1.00 96.88 100 GLU A CA 1
ATOM 821 C C . GLU A 1 100 ? -0.640 6.537 16.299 1.00 96.88 100 GLU A C 1
ATOM 823 O O . GLU A 1 100 ? -0.880 7.730 16.500 1.00 96.88 100 GLU A O 1
ATOM 828 N N . ASP A 1 101 ? -1.180 5.864 15.286 1.00 96.62 101 ASP A N 1
ATOM 829 C CA . ASP A 1 101 ? -2.065 6.465 14.291 1.00 96.62 101 ASP A CA 1
ATOM 830 C C . ASP A 1 101 ? -3.323 7.041 14.936 1.00 96.62 101 ASP A C 1
ATOM 832 O O . ASP A 1 101 ? -3.610 8.235 14.778 1.00 96.62 101 ASP A O 1
ATOM 836 N N . LEU A 1 102 ? -4.015 6.253 15.766 1.00 96.94 102 LEU A N 1
ATOM 837 C CA . LEU A 1 102 ? -5.196 6.727 16.487 1.00 96.94 102 LEU A CA 1
ATOM 838 C C . LEU A 1 102 ? -4.863 7.907 17.406 1.00 96.94 102 LEU A C 1
ATOM 840 O O . LEU A 1 102 ? -5.635 8.868 17.464 1.00 96.94 102 LEU A O 1
ATOM 844 N N . SER A 1 103 ? -3.707 7.873 18.082 1.00 95.50 103 SER A N 1
ATOM 845 C CA . SER A 1 103 ? -3.250 8.956 18.973 1.00 95.50 103 SER A CA 1
ATOM 846 C C . SER A 1 103 ? -2.963 10.241 18.208 1.00 95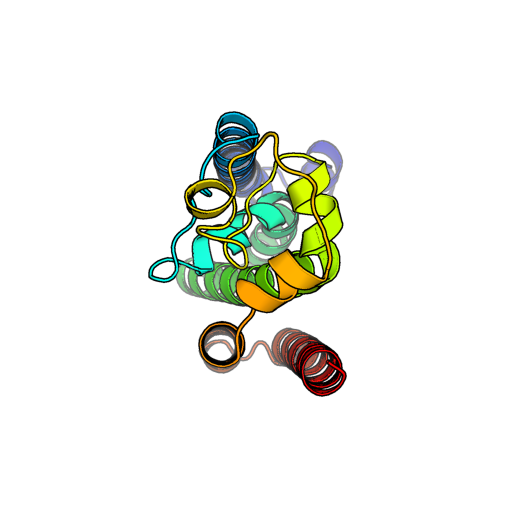.50 103 SER A C 1
ATOM 848 O O . SER A 1 103 ? -3.111 11.346 18.733 1.00 95.50 103 SER A O 1
ATOM 850 N N . ASN A 1 104 ? -2.592 10.103 16.939 1.00 95.31 104 ASN A N 1
ATOM 851 C CA . ASN A 1 104 ? -2.402 11.206 16.020 1.00 95.31 104 ASN A CA 1
ATOM 852 C C . ASN A 1 104 ? -3.682 11.604 15.279 1.00 95.31 104 ASN A C 1
ATOM 854 O O . ASN A 1 104 ? -3.641 12.560 14.502 1.00 95.31 104 ASN A O 1
ATOM 858 N N . GLY A 1 105 ? -4.820 10.970 15.548 1.00 94.94 105 GLY A N 1
ATOM 859 C CA . GLY A 1 105 ? -6.096 11.297 14.924 1.00 94.94 105 GLY A CA 1
ATOM 860 C C . GLY A 1 105 ? -6.316 10.623 13.574 1.00 94.94 105 GLY A C 1
ATOM 861 O O . GLY A 1 105 ? -7.154 11.096 12.808 1.00 94.94 105 GLY A O 1
ATOM 862 N N . TYR A 1 106 ? -5.555 9.588 13.239 1.00 95.38 106 TYR A N 1
ATOM 863 C CA . TYR A 1 106 ? -5.723 8.825 12.011 1.00 95.38 106 TYR A CA 1
ATOM 864 C C . TYR A 1 106 ? -6.437 7.513 12.323 1.00 95.38 106 TYR A C 1
ATOM 866 O O . TYR A 1 106 ? -5.867 6.597 12.906 1.00 95.38 106 TYR A O 1
ATOM 874 N N . GLU A 1 107 ? -7.701 7.416 11.911 1.00 96.00 107 GLU A N 1
ATOM 875 C CA . GLU A 1 107 ? -8.332 6.110 11.762 1.00 96.00 107 GLU A CA 1
ATOM 876 C C . GLU A 1 107 ? -7.841 5.521 10.437 1.00 96.00 107 GLU A C 1
ATOM 878 O O . GLU A 1 107 ? -8.127 6.051 9.358 1.00 96.00 107 GLU A O 1
ATOM 883 N N . THR A 1 108 ? -7.037 4.468 10.509 1.00 96.06 108 THR A N 1
ATOM 884 C CA . THR A 1 108 ? -6.551 3.729 9.339 1.00 96.06 108 THR A CA 1
ATOM 885 C C . THR A 1 108 ? -7.588 2.712 8.874 1.00 96.06 108 THR A C 1
ATOM 887 O O . THR A 1 108 ? -8.595 2.478 9.547 1.00 96.06 108 THR A O 1
ATOM 890 N N . LEU A 1 109 ? -7.353 2.068 7.725 1.00 96.75 109 LEU A N 1
ATOM 891 C CA . LEU A 1 109 ? -8.266 1.031 7.234 1.00 96.75 109 LEU A CA 1
ATOM 892 C C . LEU A 1 109 ? -8.430 -0.098 8.265 1.00 96.75 109 LEU A C 1
ATOM 894 O O . LEU A 1 109 ? -9.551 -0.531 8.531 1.00 96.75 109 LEU A O 1
ATOM 898 N N . VAL A 1 110 ? -7.340 -0.537 8.898 1.00 96.75 110 VAL A N 1
ATOM 899 C CA . VAL A 1 110 ? -7.381 -1.625 9.889 1.00 96.75 110 VAL A CA 1
ATOM 900 C C . VAL A 1 110 ? -8.159 -1.253 11.154 1.00 96.75 110 VAL A C 1
ATOM 902 O O . VAL A 1 110 ? -8.789 -2.127 11.745 1.00 96.75 110 VAL A O 1
ATOM 905 N N . MET A 1 111 ? -8.204 0.039 11.502 1.00 97.12 111 MET A N 1
ATOM 906 C CA . MET A 1 111 ? -8.946 0.573 12.650 1.00 97.12 111 MET A CA 1
ATOM 907 C C . MET A 1 111 ? -10.322 1.151 12.286 1.00 97.12 111 MET A C 1
ATOM 909 O O . MET A 1 111 ? -10.939 1.815 13.119 1.00 97.12 111 MET A O 1
ATOM 913 N N . THR A 1 112 ? -10.827 0.900 11.069 1.00 96.19 112 THR A N 1
ATOM 914 C CA . THR A 1 112 ? -12.149 1.384 10.623 1.00 96.19 112 THR A CA 1
ATOM 915 C C . THR A 1 112 ? -13.232 1.078 11.661 1.00 96.19 112 THR A C 1
ATOM 917 O O . THR A 1 112 ? -13.451 -0.088 12.006 1.00 96.19 112 THR A O 1
ATOM 920 N N . GLY A 1 113 ? -13.961 2.112 12.087 1.00 94.62 113 GLY A N 1
ATOM 921 C CA . GLY A 1 113 ? -15.065 2.005 13.045 1.00 94.62 113 GLY A CA 1
ATOM 922 C C . GLY A 1 113 ? -14.666 2.262 14.502 1.00 94.62 113 GLY A C 1
ATOM 923 O O . GLY A 1 113 ? -15.548 2.346 15.358 1.00 94.62 113 GLY A O 1
ATOM 924 N N . TYR A 1 114 ? -13.376 2.455 14.799 1.00 97.19 114 TYR A N 1
ATOM 925 C CA . TYR A 1 114 ? -12.911 2.812 16.142 1.00 97.19 114 TYR A CA 1
ATOM 926 C C . TYR A 1 114 ? -13.581 4.104 16.640 1.00 97.19 114 TYR A C 1
ATOM 928 O O . TYR A 1 114 ? -14.174 4.127 17.720 1.00 97.19 114 TYR A O 1
ATOM 936 N N . TYR A 1 115 ? -13.548 5.182 15.851 1.00 95.81 115 TYR A N 1
ATOM 937 C CA . TYR A 1 115 ? -14.150 6.462 16.230 1.00 95.81 115 TYR A CA 1
ATOM 938 C C . TYR A 1 115 ? -15.678 6.449 16.183 1.00 95.81 115 TYR A C 1
ATOM 940 O O . TYR A 1 115 ? -16.297 7.265 16.862 1.00 95.81 115 TYR A O 1
ATOM 948 N N . GLU A 1 116 ? -16.299 5.539 15.432 1.00 94.44 116 GLU A N 1
ATOM 949 C CA . GLU A 1 116 ? -17.757 5.362 15.464 1.00 94.44 116 GLU A CA 1
ATOM 950 C C . GLU A 1 116 ? -18.216 4.726 16.781 1.00 94.44 116 GLU A C 1
ATOM 952 O O . GLU A 1 116 ? -19.241 5.125 17.333 1.00 94.44 116 GLU A O 1
ATOM 957 N N . ILE A 1 117 ? -17.447 3.761 17.295 1.00 95.50 117 ILE A N 1
ATOM 958 C CA . ILE A 1 117 ? -17.771 3.021 18.520 1.00 95.50 117 ILE A CA 1
ATOM 959 C C . ILE A 1 117 ? -17.405 3.825 19.772 1.00 95.50 117 ILE A C 1
ATOM 961 O O . ILE A 1 117 ? -18.215 3.922 20.695 1.00 95.50 117 ILE A O 1
ATOM 965 N N . TYR A 1 118 ? -16.198 4.395 19.816 1.00 95.69 118 TYR A N 1
ATOM 966 C CA . TYR A 1 118 ? -15.651 5.026 21.024 1.00 95.69 118 TYR A CA 1
ATOM 967 C C . TYR A 1 118 ? -15.671 6.560 20.983 1.00 95.69 118 TYR A C 1
ATOM 969 O O . TYR A 1 118 ? -15.714 7.209 22.026 1.00 95.69 118 TYR A O 1
ATOM 977 N N . GLY A 1 119 ? -15.688 7.159 19.791 1.00 92.50 119 GLY A N 1
ATOM 978 C CA . GLY A 1 119 ? -15.514 8.600 19.609 1.00 92.50 119 GLY A CA 1
ATOM 979 C C . GLY A 1 119 ? -14.042 9.027 19.581 1.00 92.50 119 GLY A C 1
ATOM 980 O O . GLY A 1 119 ? -13.162 8.387 20.143 1.00 92.50 119 GLY A O 1
ATOM 981 N N . PHE A 1 120 ? -13.755 10.154 18.925 1.00 90.94 120 PHE A N 1
ATOM 982 C CA . PHE A 1 120 ? -12.378 10.638 18.725 1.00 90.94 120 PHE A CA 1
ATOM 983 C C . PHE A 1 120 ? -11.737 11.293 19.965 1.00 90.94 120 PHE A C 1
ATOM 985 O O . PHE A 1 120 ? -10.544 11.576 19.950 1.00 90.94 120 PHE A O 1
ATOM 992 N N . GLN A 1 121 ? -12.523 11.601 21.004 1.00 90.69 121 GLN A N 1
ATOM 993 C CA . GLN A 1 121 ? -12.039 12.213 22.256 1.00 90.69 121 GLN A CA 1
ATOM 994 C C . GLN A 1 121 ? -11.752 11.185 23.353 1.00 90.69 121 GLN A C 1
ATOM 996 O O . GLN A 1 121 ? -11.292 11.548 24.433 1.00 90.69 121 GLN A O 1
ATOM 1001 N N . ASP A 1 122 ? -12.100 9.930 23.100 1.00 92.38 122 ASP A N 1
ATOM 1002 C CA . ASP A 1 122 ? -11.999 8.854 24.065 1.00 92.38 122 ASP A CA 1
ATOM 1003 C C . ASP A 1 122 ? -10.545 8.369 24.211 1.00 92.38 122 ASP A C 1
ATOM 1005 O O . ASP A 1 122 ? -9.724 8.498 23.301 1.00 92.38 122 ASP A O 1
ATOM 1009 N N . GLU A 1 123 ? -10.205 7.851 25.393 1.00 94.31 123 GLU A N 1
ATOM 1010 C CA . GLU A 1 123 ? -8.851 7.377 25.684 1.00 94.31 123 GLU A CA 1
ATOM 1011 C C . GLU A 1 123 ? -8.518 6.119 24.873 1.00 94.31 123 GLU A C 1
ATOM 1013 O O . GLU A 1 123 ? -9.239 5.118 24.928 1.00 94.31 123 GLU A O 1
ATOM 1018 N N . ILE A 1 124 ? -7.382 6.149 24.176 1.00 96.44 124 ILE A N 1
ATOM 1019 C CA . ILE A 1 124 ? -6.899 5.036 23.357 1.00 96.44 124 ILE A CA 1
ATOM 1020 C C . ILE A 1 124 ? -6.173 4.021 24.238 1.00 96.44 124 ILE A C 1
ATOM 1022 O O . ILE A 1 124 ? -5.102 4.300 24.780 1.00 96.44 124 ILE A O 1
ATOM 1026 N N . THR A 1 125 ? -6.745 2.821 24.350 1.00 96.06 125 THR A N 1
ATOM 1027 C CA . THR A 1 125 ? -6.201 1.720 25.155 1.00 96.06 125 THR A CA 1
ATOM 1028 C C . THR A 1 125 ? -6.005 0.462 24.315 1.00 96.06 125 THR A C 1
ATOM 1030 O O . THR A 1 125 ? -6.712 0.234 23.332 1.00 96.06 125 THR A O 1
ATOM 1033 N N . ASP A 1 126 ? -5.069 -0.391 24.733 1.00 95.50 126 ASP A N 1
ATOM 1034 C CA . ASP A 1 126 ? -4.761 -1.640 24.023 1.00 95.50 126 ASP A CA 1
ATOM 1035 C C . ASP A 1 126 ? -5.971 -2.598 24.017 1.00 95.50 126 ASP A C 1
ATOM 1037 O O . ASP A 1 126 ? -6.182 -3.334 23.057 1.00 95.50 126 ASP A O 1
ATOM 1041 N N . GLU A 1 127 ? -6.828 -2.537 25.042 1.00 96.44 127 GLU A N 1
ATOM 1042 C CA . GLU A 1 127 ? -8.078 -3.308 25.126 1.00 96.44 127 GLU A CA 1
ATOM 1043 C C . GLU A 1 127 ? -9.093 -2.901 24.042 1.00 96.44 127 GLU A C 1
ATOM 1045 O O . GLU A 1 127 ? -9.686 -3.761 23.387 1.00 96.44 127 GLU A O 1
ATOM 1050 N N . LYS A 1 128 ? -9.263 -1.593 23.796 1.00 97.12 128 LYS A N 1
ATOM 1051 C CA . LYS A 1 128 ? -10.154 -1.083 22.737 1.00 97.12 128 LYS A CA 1
ATOM 1052 C C . LYS A 1 128 ? -9.611 -1.413 21.353 1.00 97.12 128 LYS A C 1
ATOM 1054 O O . LYS A 1 128 ? -10.369 -1.833 20.483 1.00 97.12 128 LYS A O 1
ATOM 1059 N N . ILE A 1 129 ? -8.296 -1.287 21.170 1.00 96.62 129 ILE A N 1
ATOM 1060 C CA . ILE A 1 129 ? -7.622 -1.687 19.929 1.00 96.62 129 ILE A CA 1
ATOM 1061 C C . ILE A 1 129 ? -7.841 -3.182 19.666 1.00 96.62 129 ILE A C 1
ATOM 1063 O O . ILE A 1 129 ? -8.296 -3.542 18.586 1.00 96.62 129 ILE A O 1
ATOM 1067 N N . THR A 1 130 ? -7.622 -4.036 20.669 1.00 94.81 130 THR A N 1
ATOM 1068 C CA . THR A 1 130 ? -7.834 -5.492 20.565 1.00 94.81 130 THR A CA 1
ATOM 1069 C C . THR A 1 130 ? -9.295 -5.845 20.274 1.00 94.81 130 THR A C 1
ATOM 1071 O O . THR A 1 130 ? -9.571 -6.805 19.565 1.00 94.81 130 THR A O 1
ATOM 1074 N N . THR A 1 131 ? -10.247 -5.058 20.784 1.00 96.06 131 THR A N 1
ATOM 1075 C CA . THR A 1 131 ? -11.677 -5.256 20.500 1.00 96.06 131 THR A CA 1
ATOM 1076 C C . THR A 1 131 ? -12.016 -4.978 19.031 1.00 96.06 131 THR A C 1
ATOM 1078 O O . THR A 1 131 ? -12.828 -5.692 18.450 1.00 96.06 131 THR A O 1
ATOM 1081 N N . ILE A 1 132 ? -11.404 -3.958 18.418 1.00 96.38 132 ILE A N 1
ATOM 1082 C CA . ILE A 1 132 ? -11.571 -3.662 16.983 1.00 96.38 132 ILE A CA 1
ATOM 1083 C C . ILE A 1 132 ? -10.827 -4.679 16.112 1.00 96.38 132 ILE A C 1
ATOM 1085 O O . ILE A 1 132 ? -11.350 -5.118 15.084 1.00 96.38 132 ILE A O 1
ATOM 1089 N N . LEU A 1 133 ? -9.618 -5.059 16.528 1.00 95.19 133 LEU A N 1
ATOM 1090 C CA . LEU A 1 133 ? -8.771 -6.067 15.892 1.00 95.19 133 LEU A CA 1
ATOM 1091 C C . LEU A 1 133 ? -9.135 -7.480 16.366 1.00 95.19 133 LEU A C 1
ATOM 1093 O O . LEU A 1 133 ? -8.274 -8.264 16.765 1.00 95.19 133 LEU A O 1
ATOM 1097 N N . ASP A 1 134 ? -10.426 -7.805 16.330 1.00 94.31 134 ASP A N 1
ATOM 1098 C CA . ASP A 1 134 ? -10.893 -9.148 16.646 1.00 94.31 134 ASP A CA 1
ATOM 1099 C C . ASP A 1 134 ? -10.395 -10.192 15.625 1.00 94.31 134 ASP A C 1
ATOM 1101 O O . ASP A 1 134 ? -9.802 -9.887 14.586 1.00 94.31 134 ASP A O 1
ATOM 1105 N N . GLN A 1 135 ? -10.646 -11.467 15.916 1.00 93.00 135 GLN A N 1
ATOM 1106 C CA . GLN A 1 135 ? -10.196 -12.574 15.067 1.00 93.00 135 GLN A CA 1
ATOM 1107 C C . GLN A 1 135 ? -10.733 -12.495 13.627 1.00 93.00 135 GLN A C 1
ATOM 1109 O O . GLN A 1 135 ? -10.024 -12.855 12.686 1.00 93.00 135 GLN A O 1
ATOM 1114 N N . GLU A 1 136 ? -11.957 -11.999 13.424 1.00 94.88 136 GLU A N 1
ATOM 1115 C CA . GLU A 1 136 ? -12.535 -11.861 12.083 1.00 94.88 136 GLU A CA 1
ATOM 1116 C C . GLU A 1 136 ? -11.877 -10.709 11.309 1.00 94.88 136 GLU A C 1
ATOM 1118 O O . GLU A 1 136 ? -11.586 -10.841 10.112 1.00 94.88 136 GLU A O 1
ATOM 1123 N N . ARG A 1 137 ? -11.558 -9.600 11.987 1.00 94.88 137 ARG A N 1
ATOM 1124 C CA . ARG A 1 137 ? -10.795 -8.484 11.421 1.00 94.88 137 ARG A CA 1
ATOM 1125 C C . ARG A 1 137 ? -9.390 -8.919 11.029 1.00 94.88 137 ARG A C 1
ATOM 1127 O O . ARG A 1 137 ? -8.979 -8.661 9.899 1.00 94.88 137 ARG A O 1
ATOM 1134 N N . LEU A 1 138 ? -8.676 -9.611 11.916 1.00 94.38 138 LEU A N 1
ATOM 1135 C CA . LEU A 1 138 ? -7.323 -10.108 11.649 1.00 94.38 138 LEU A CA 1
ATOM 1136 C C . LEU A 1 138 ? -7.306 -11.092 10.475 1.00 94.38 138 LEU A C 1
ATOM 1138 O O . LEU A 1 138 ? -6.461 -10.986 9.586 1.00 94.38 138 LEU A O 1
ATOM 1142 N N . LYS A 1 139 ? -8.293 -11.990 10.393 1.00 94.00 139 LYS A N 1
ATOM 1143 C CA . LYS A 1 139 ? -8.458 -12.896 9.248 1.00 94.00 139 LYS A CA 1
ATOM 1144 C C . LYS A 1 139 ? -8.729 -12.146 7.942 1.00 94.00 139 LYS A C 1
ATOM 1146 O O . LYS A 1 139 ? -8.197 -12.521 6.894 1.00 94.00 139 LYS A O 1
ATOM 1151 N N . THR A 1 140 ? -9.536 -11.088 7.995 1.00 95.25 140 THR A N 1
ATOM 1152 C CA . THR A 1 140 ? -9.805 -10.218 6.840 1.00 95.25 140 THR A CA 1
ATOM 1153 C C . THR A 1 140 ? -8.524 -9.529 6.370 1.00 95.25 140 THR A C 1
ATOM 1155 O O . THR A 1 140 ? -8.207 -9.582 5.183 1.00 95.25 140 THR A O 1
ATOM 1158 N N . ILE A 1 141 ? -7.751 -8.958 7.299 1.00 95.62 141 ILE A N 1
ATOM 1159 C CA . ILE A 1 141 ? -6.448 -8.336 7.023 1.00 95.62 141 ILE A CA 1
ATOM 1160 C C . ILE A 1 141 ? -5.503 -9.343 6.367 1.00 95.62 141 ILE A C 1
ATOM 1162 O O . ILE A 1 141 ? -4.981 -9.071 5.288 1.00 95.62 141 ILE A O 1
ATOM 1166 N N . TYR A 1 142 ? -5.337 -10.519 6.977 1.00 94.69 142 TYR A N 1
ATOM 1167 C CA . TYR A 1 142 ? -4.481 -11.583 6.456 1.00 94.69 142 TYR A CA 1
ATOM 1168 C C . TYR A 1 142 ? -4.858 -11.955 5.018 1.00 94.69 142 TYR A C 1
ATOM 1170 O O . TYR A 1 142 ? -3.996 -11.983 4.139 1.00 94.69 142 TYR A O 1
ATOM 1178 N N . THR A 1 143 ? -6.153 -12.171 4.766 1.00 95.81 143 THR A N 1
ATOM 1179 C CA . THR A 1 143 ? -6.674 -12.548 3.445 1.00 95.81 143 THR A CA 1
ATOM 1180 C C . THR A 1 143 ? -6.379 -11.470 2.404 1.00 95.81 143 THR A C 1
ATOM 1182 O O . THR A 1 143 ? -5.820 -11.768 1.353 1.00 95.81 143 THR A O 1
ATOM 1185 N N . ILE A 1 144 ? -6.682 -10.205 2.707 1.00 97.25 144 ILE A N 1
ATOM 1186 C CA . ILE A 1 144 ? -6.485 -9.092 1.769 1.00 97.25 144 ILE A CA 1
ATOM 1187 C C . ILE A 1 144 ? -5.002 -8.862 1.474 1.00 97.25 144 ILE A C 1
ATOM 1189 O O . ILE A 1 144 ? -4.635 -8.655 0.317 1.00 97.25 144 ILE A O 1
ATOM 1193 N N . VAL A 1 145 ? -4.140 -8.925 2.492 1.00 97.00 145 VAL A N 1
ATOM 1194 C CA . VAL A 1 145 ? -2.685 -8.817 2.315 1.00 97.00 145 VAL A CA 1
ATOM 1195 C C . VAL A 1 145 ? -2.195 -9.901 1.352 1.00 97.00 145 VAL A C 1
ATOM 1197 O O . VAL A 1 145 ? -1.521 -9.577 0.375 1.00 97.00 145 VAL A O 1
ATOM 1200 N N . HIS A 1 146 ? -2.592 -11.160 1.556 1.00 96.62 146 HIS A N 1
ATOM 1201 C CA . HIS A 1 146 ? -2.211 -12.268 0.673 1.00 96.62 146 HIS A CA 1
ATOM 1202 C C . HIS A 1 146 ? -2.721 -12.071 -0.757 1.00 96.62 146 HIS A C 1
ATOM 1204 O O . HIS A 1 146 ? -1.947 -12.184 -1.704 1.00 96.62 146 HIS A O 1
ATOM 1210 N N . GLU A 1 147 ? -3.988 -11.687 -0.928 1.00 97.81 147 GLU A N 1
ATOM 1211 C CA . GLU A 1 147 ? -4.556 -11.420 -2.252 1.00 97.81 147 GLU A CA 1
ATOM 1212 C C . GLU A 1 147 ? -3.814 -10.307 -3.004 1.00 97.81 147 GLU A C 1
ATOM 1214 O O . GLU A 1 147 ? -3.639 -10.385 -4.222 1.00 97.81 147 GLU A O 1
ATOM 1219 N N . LEU A 1 148 ? -3.376 -9.254 -2.309 1.00 98.38 148 LEU A N 1
ATOM 1220 C CA . LEU A 1 148 ? -2.582 -8.179 -2.908 1.00 98.38 148 LEU A CA 1
ATOM 1221 C C . LEU A 1 148 ? -1.196 -8.683 -3.335 1.00 98.38 148 LEU A C 1
ATOM 1223 O O . LEU A 1 148 ? -0.759 -8.388 -4.453 1.00 98.38 148 LEU A O 1
ATOM 1227 N N . PHE A 1 149 ? -0.533 -9.485 -2.497 1.00 98.00 149 PHE A N 1
ATOM 1228 C CA . PHE A 1 149 ? 0.735 -10.125 -2.855 1.00 98.00 149 PHE A CA 1
ATOM 1229 C C . PHE A 1 149 ? 0.591 -11.059 -4.062 1.00 98.00 149 PHE A C 1
ATOM 1231 O O . PHE A 1 149 ? 1.427 -11.007 -4.966 1.00 98.00 149 PHE A O 1
ATOM 1238 N N . ASP A 1 150 ? -0.482 -11.844 -4.132 1.00 98.31 150 ASP A N 1
ATOM 1239 C CA . ASP A 1 150 ? -0.764 -12.749 -5.250 1.00 98.31 150 ASP A CA 1
ATOM 1240 C C . ASP A 1 150 ? -1.035 -11.982 -6.552 1.00 98.31 150 ASP A C 1
ATOM 1242 O O . ASP A 1 150 ? -0.501 -12.327 -7.610 1.00 98.31 150 ASP A O 1
ATOM 1246 N N . LYS A 1 151 ? -1.812 -10.891 -6.486 1.00 98.50 151 LYS A N 1
ATOM 1247 C CA . LYS A 1 151 ? -2.069 -10.015 -7.643 1.00 98.50 151 LYS A CA 1
ATOM 1248 C C . LYS A 1 151 ? -0.783 -9.378 -8.171 1.00 98.50 151 LYS A C 1
ATOM 1250 O O . LYS A 1 151 ? -0.606 -9.291 -9.386 1.00 98.50 151 LYS A O 1
ATOM 1255 N N . ALA A 1 152 ? 0.108 -8.932 -7.285 1.00 98.50 152 ALA A N 1
ATOM 1256 C CA . ALA A 1 152 ? 1.414 -8.403 -7.669 1.00 98.50 152 ALA A CA 1
ATOM 1257 C C . ALA A 1 152 ? 2.308 -9.489 -8.288 1.00 98.50 152 ALA A C 1
ATOM 1259 O O . ALA A 1 152 ? 2.863 -9.274 -9.367 1.00 98.50 152 ALA A O 1
ATOM 1260 N N . ARG A 1 153 ? 2.380 -10.672 -7.660 1.00 98.50 153 ARG A N 1
ATOM 1261 C CA . ARG A 1 153 ? 3.146 -11.831 -8.147 1.00 98.50 153 ARG A CA 1
ATOM 1262 C C . ARG A 1 153 ? 2.773 -12.183 -9.581 1.00 98.50 153 ARG A C 1
ATOM 1264 O O . ARG A 1 153 ? 3.649 -12.235 -10.439 1.00 98.50 153 ARG A O 1
ATOM 1271 N N . ALA A 1 154 ? 1.477 -12.319 -9.860 1.00 98.56 154 ALA A N 1
ATOM 1272 C CA . ALA A 1 154 ? 0.985 -12.667 -11.190 1.00 98.56 154 ALA A CA 1
ATOM 1273 C C . ALA A 1 154 ? 1.425 -11.664 -12.275 1.00 98.56 154 ALA A C 1
ATOM 1275 O O . ALA A 1 154 ? 1.675 -12.046 -13.418 1.00 98.56 154 ALA A O 1
ATOM 1276 N N . LEU A 1 155 ? 1.533 -10.375 -11.935 1.00 98.50 155 LEU A N 1
ATOM 1277 C CA . LEU A 1 155 ? 1.976 -9.334 -12.865 1.00 98.50 155 LEU A CA 1
ATOM 1278 C C . LEU A 1 155 ? 3.497 -9.337 -13.065 1.00 98.50 155 LEU A C 1
ATOM 1280 O O . LEU A 1 155 ? 3.947 -9.141 -14.192 1.00 98.50 155 LEU A O 1
ATOM 1284 N N . PHE A 1 156 ? 4.285 -9.583 -12.015 1.00 98.25 156 PHE A N 1
ATOM 1285 C CA . PHE A 1 156 ? 5.737 -9.721 -12.151 1.00 98.25 156 PHE A CA 1
ATOM 1286 C C . PHE A 1 156 ? 6.119 -10.968 -12.958 1.00 98.25 156 PHE A C 1
ATOM 1288 O O . PHE A 1 156 ? 6.971 -10.878 -13.842 1.00 98.25 156 PHE A O 1
ATOM 1295 N N . GLU A 1 157 ? 5.450 -12.100 -12.717 1.00 97.94 157 GLU A N 1
ATOM 1296 C CA . GLU A 1 157 ? 5.636 -13.346 -13.475 1.00 97.94 157 GLU A CA 1
ATOM 1297 C C . GLU A 1 157 ? 5.263 -13.179 -14.949 1.00 97.94 157 GLU A C 1
ATOM 1299 O O . GLU A 1 157 ? 6.029 -13.570 -15.825 1.00 97.94 157 GLU A O 1
ATOM 1304 N N . LYS A 1 158 ? 4.124 -12.532 -15.237 1.00 97.94 158 LYS A N 1
ATOM 1305 C CA . LYS A 1 158 ? 3.666 -12.254 -16.610 1.00 97.94 158 LYS A CA 1
ATOM 1306 C C . LYS A 1 158 ? 4.719 -11.533 -17.461 1.00 97.94 158 LYS A C 1
ATOM 1308 O O . LYS A 1 158 ? 4.719 -11.695 -18.679 1.00 97.94 158 LYS A O 1
ATOM 1313 N N . HIS A 1 159 ? 5.559 -10.710 -16.836 1.00 97.69 159 HIS A N 1
ATOM 1314 C CA . HIS A 1 159 ? 6.513 -9.823 -17.506 1.00 97.69 159 HIS A CA 1
ATOM 1315 C C . HIS A 1 159 ? 7.982 -10.227 -17.326 1.00 97.69 159 HIS A C 1
ATOM 1317 O O . HIS A 1 159 ? 8.862 -9.435 -17.684 1.00 97.69 159 HIS A O 1
ATOM 1323 N N . ASP A 1 160 ? 8.236 -11.431 -16.799 1.00 96.44 160 ASP A N 1
ATOM 1324 C CA . ASP A 1 160 ? 9.572 -11.997 -16.558 1.00 96.44 160 ASP A CA 1
ATOM 1325 C C . ASP A 1 160 ? 10.469 -11.129 -15.645 1.00 96.44 160 ASP A C 1
ATOM 1327 O O . ASP A 1 160 ? 11.697 -11.128 -15.752 1.00 96.44 160 ASP A O 1
ATOM 1331 N N . GLU A 1 161 ? 9.877 -10.380 -14.707 1.00 96.50 161 GLU A N 1
ATOM 1332 C CA . GLU A 1 161 ? 10.606 -9.493 -13.788 1.00 96.50 161 GLU A CA 1
ATOM 1333 C C . GLU A 1 161 ? 11.150 -10.247 -12.560 1.00 96.50 161 GLU A C 1
ATOM 1335 O O . GLU A 1 161 ? 10.861 -9.910 -11.412 1.00 96.50 161 GLU A O 1
ATOM 1340 N N . TYR A 1 162 ? 11.960 -11.286 -12.787 1.00 94.88 162 TYR A N 1
ATOM 1341 C CA . TYR A 1 162 ? 12.391 -12.237 -11.749 1.00 94.88 162 TYR A CA 1
ATOM 1342 C C . TYR A 1 162 ? 13.132 -11.605 -10.564 1.00 94.88 162 TYR A C 1
ATOM 1344 O O . TYR A 1 162 ? 12.984 -12.060 -9.431 1.00 94.88 162 TYR A O 1
ATOM 1352 N N . ILE A 1 163 ? 13.928 -10.555 -10.796 1.00 95.38 163 ILE A N 1
ATOM 1353 C CA . ILE A 1 163 ? 14.637 -9.860 -9.710 1.00 95.38 163 ILE A CA 1
ATOM 1354 C C . ILE A 1 163 ? 13.636 -9.110 -8.825 1.00 95.38 163 ILE A C 1
ATOM 1356 O O . ILE A 1 163 ? 13.722 -9.189 -7.600 1.00 95.38 163 ILE A O 1
ATOM 1360 N N . ILE A 1 164 ? 12.668 -8.417 -9.431 1.00 95.81 164 ILE A N 1
ATOM 1361 C CA . ILE A 1 164 ? 11.627 -7.693 -8.692 1.00 95.81 164 ILE A CA 1
ATOM 1362 C C . ILE A 1 164 ? 10.731 -8.696 -7.961 1.00 95.81 164 ILE A C 1
ATOM 1364 O O . ILE A 1 164 ? 10.460 -8.519 -6.774 1.00 95.81 164 ILE A O 1
ATOM 1368 N N . LEU A 1 165 ? 10.363 -9.794 -8.624 1.00 97.19 165 LEU A N 1
ATOM 1369 C CA . LEU A 1 165 ? 9.616 -10.889 -8.018 1.00 97.19 165 LEU A CA 1
ATOM 1370 C C . LEU A 1 165 ? 10.335 -11.449 -6.785 1.00 97.19 165 LEU A C 1
ATOM 1372 O O . LEU A 1 165 ? 9.720 -11.587 -5.737 1.00 97.19 165 LEU A O 1
ATOM 1376 N N . LEU A 1 166 ? 11.647 -11.689 -6.851 1.00 97.25 166 LEU A N 1
ATOM 1377 C CA . LEU A 1 166 ? 12.400 -12.162 -5.687 1.00 97.25 166 LEU A CA 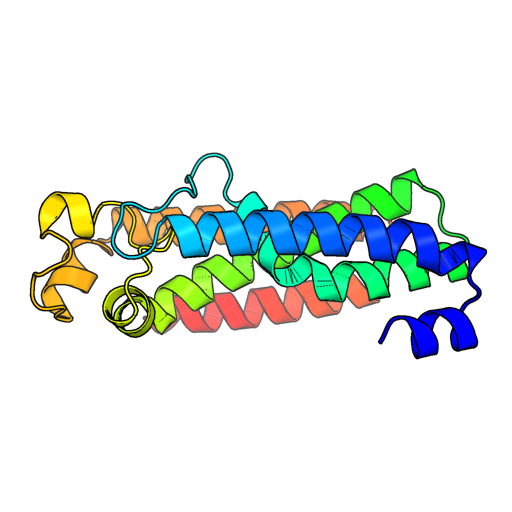1
ATOM 1378 C C . LEU A 1 166 ? 12.330 -11.169 -4.517 1.00 97.25 166 LEU A C 1
ATOM 1380 O O . LEU A 1 166 ? 12.148 -11.577 -3.372 1.00 97.25 166 LEU A O 1
ATOM 1384 N N . THR A 1 167 ? 12.445 -9.865 -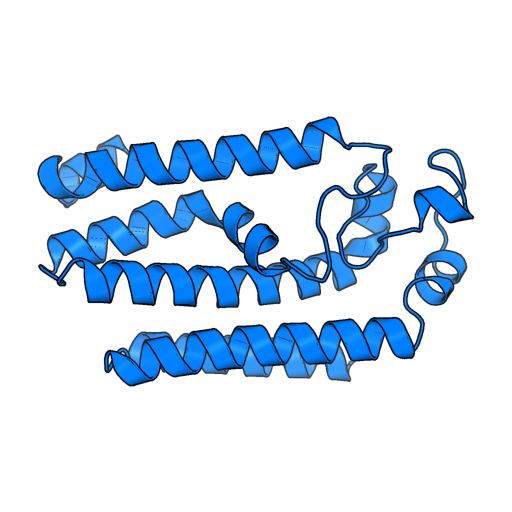4.789 1.00 95.56 167 THR A N 1
ATOM 1385 C CA . THR A 1 167 ? 12.301 -8.851 -3.732 1.00 95.56 167 THR A CA 1
ATOM 1386 C C . THR A 1 167 ? 10.891 -8.821 -3.149 1.00 95.56 167 THR A C 1
ATOM 1388 O O . THR A 1 167 ? 10.741 -8.673 -1.939 1.00 95.56 167 THR A O 1
ATOM 1391 N N . HIS A 1 168 ? 9.873 -9.022 -3.986 1.00 96.06 168 HIS A N 1
ATOM 1392 C CA . HIS A 1 168 ? 8.475 -9.127 -3.580 1.00 96.06 168 HIS A CA 1
ATOM 1393 C C . HIS A 1 168 ? 8.234 -10.339 -2.672 1.00 96.06 168 HIS A C 1
ATOM 1395 O O . HIS A 1 168 ? 7.642 -10.185 -1.607 1.00 96.06 168 HIS A O 1
ATOM 1401 N N . GLU A 1 169 ? 8.776 -11.511 -3.013 1.00 97.12 169 GLU A N 1
ATOM 1402 C CA . GLU A 1 169 ? 8.658 -12.714 -2.175 1.00 97.12 169 GLU A CA 1
ATOM 1403 C C . GLU A 1 169 ? 9.375 -12.572 -0.827 1.00 97.12 169 GLU A C 1
ATOM 1405 O O . GLU A 1 169 ? 8.879 -13.047 0.193 1.00 97.12 169 GLU A O 1
ATOM 1410 N N . ILE A 1 170 ? 10.516 -11.874 -0.786 1.00 95.56 170 ILE A N 1
ATOM 1411 C CA . ILE A 1 170 ? 11.196 -11.571 0.482 1.00 95.56 170 ILE A CA 1
ATOM 1412 C C . ILE A 1 170 ? 10.311 -10.684 1.367 1.00 95.56 170 ILE A C 1
ATOM 1414 O O . ILE A 1 170 ? 10.205 -10.930 2.569 1.00 95.56 170 ILE A O 1
ATOM 1418 N N . GLN A 1 171 ? 9.653 -9.671 0.793 1.00 93.94 171 GLN A N 1
ATOM 1419 C CA . GLN A 1 171 ? 8.716 -8.830 1.547 1.00 93.94 171 GLN A CA 1
ATOM 1420 C C . GLN A 1 171 ? 7.518 -9.637 2.051 1.00 93.94 171 GLN A C 1
ATOM 1422 O O . GLN A 1 171 ? 7.143 -9.503 3.214 1.00 93.94 171 GLN A O 1
ATOM 1427 N N . PHE A 1 172 ? 6.966 -10.516 1.213 1.00 94.38 172 PHE A N 1
ATOM 1428 C CA . PHE A 1 172 ? 5.863 -11.392 1.595 1.00 94.38 172 PHE A CA 1
ATOM 1429 C C . PHE A 1 172 ? 6.233 -12.298 2.776 1.00 94.38 172 PHE A C 1
ATOM 1431 O O . PHE A 1 172 ? 5.505 -12.370 3.764 1.00 94.38 172 PHE A O 1
ATOM 1438 N N . TYR A 1 173 ? 7.410 -12.926 2.715 1.00 93.31 173 TYR A N 1
ATOM 1439 C CA . TYR A 1 173 ? 7.934 -13.755 3.798 1.00 93.31 173 TYR A CA 1
ATOM 1440 C C . TYR A 1 173 ? 8.097 -12.972 5.110 1.00 93.31 173 TYR A C 1
ATOM 1442 O O . TYR A 1 173 ? 7.688 -13.442 6.176 1.00 93.31 173 TYR A O 1
ATOM 1450 N N . ASN A 1 174 ? 8.669 -11.766 5.039 1.00 89.69 174 ASN A N 1
ATOM 1451 C CA . ASN A 1 174 ? 8.869 -10.917 6.213 1.00 89.69 174 ASN A CA 1
ATOM 1452 C C . ASN A 1 174 ? 7.535 -10.523 6.857 1.00 89.69 174 ASN A C 1
ATOM 1454 O O . ASN A 1 174 ? 7.412 -10.555 8.077 1.00 89.69 174 ASN A O 1
ATOM 1458 N N . ILE A 1 175 ? 6.529 -10.190 6.047 1.00 88.56 175 ILE A N 1
ATOM 1459 C CA . ILE A 1 175 ? 5.193 -9.843 6.536 1.00 88.56 175 ILE A CA 1
ATOM 1460 C C . ILE A 1 175 ? 4.507 -11.038 7.184 1.00 88.56 175 ILE A C 1
ATOM 1462 O O . ILE A 1 175 ? 3.956 -10.888 8.269 1.00 88.56 175 ILE A O 1
ATOM 1466 N N . ASN A 1 176 ? 4.569 -12.222 6.573 1.00 84.75 176 ASN A N 1
ATOM 1467 C CA . ASN A 1 176 ? 3.980 -13.417 7.177 1.00 84.75 176 ASN A CA 1
ATOM 1468 C C . ASN A 1 176 ? 4.614 -13.718 8.533 1.00 84.75 176 ASN A C 1
ATOM 1470 O O . ASN A 1 176 ? 3.900 -13.963 9.498 1.00 84.75 176 ASN A O 1
ATOM 1474 N N . SER A 1 177 ? 5.936 -13.568 8.632 1.00 84.94 177 SER A N 1
ATOM 1475 C CA . SER A 1 177 ? 6.650 -13.722 9.903 1.00 84.94 177 SER A CA 1
ATOM 1476 C C . SER A 1 177 ? 6.195 -12.709 10.963 1.00 84.94 177 SER A C 1
ATOM 1478 O O . SER A 1 177 ? 6.176 -13.030 12.147 1.00 84.94 177 SER A O 1
ATOM 1480 N N . LEU A 1 178 ? 5.837 -11.484 10.559 1.00 80.50 178 LEU A N 1
ATOM 1481 C CA . LEU A 1 178 ? 5.331 -10.447 11.464 1.00 80.50 178 LEU A CA 1
ATOM 1482 C C . LEU A 1 178 ? 3.891 -10.714 11.907 1.00 80.50 178 LEU A C 1
ATOM 1484 O O . LEU A 1 178 ? 3.584 -10.513 13.078 1.00 80.50 178 LEU A O 1
ATOM 1488 N N . ILE A 1 179 ? 3.024 -11.162 10.997 1.00 75.44 179 ILE A N 1
ATOM 1489 C CA . ILE A 1 179 ? 1.622 -11.466 11.313 1.00 75.44 179 ILE A CA 1
ATOM 1490 C C . ILE A 1 179 ? 1.531 -12.703 12.216 1.00 75.44 179 ILE A C 1
ATOM 1492 O O . ILE A 1 179 ? 0.769 -12.694 13.171 1.00 75.44 179 ILE A O 1
ATOM 1496 N N . GLU A 1 180 ? 2.326 -13.744 11.957 1.00 74.06 180 GLU A N 1
ATOM 1497 C CA . GLU A 1 180 ? 2.357 -14.967 12.778 1.00 74.06 180 GLU A CA 1
ATOM 1498 C C . GLU A 1 180 ? 2.927 -14.749 14.190 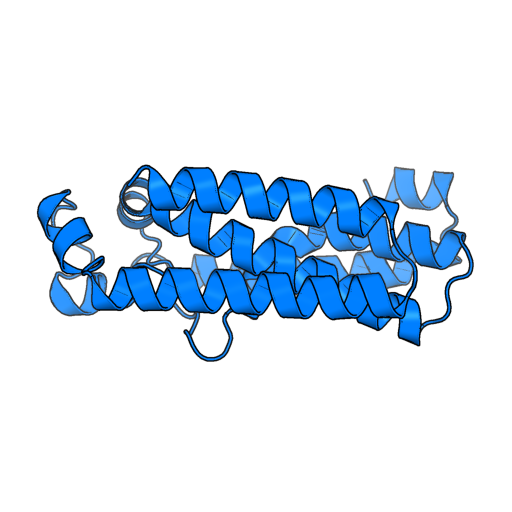1.00 74.06 180 GLU A C 1
ATOM 1500 O O . GLU A 1 180 ? 2.722 -15.583 15.072 1.00 74.06 180 GLU A O 1
ATOM 1505 N N . ALA A 1 181 ? 3.667 -13.659 14.408 1.00 69.75 181 ALA A N 1
ATOM 1506 C CA . ALA A 1 181 ? 4.234 -13.315 15.709 1.00 69.75 181 ALA A CA 1
ATOM 1507 C C . ALA A 1 181 ? 3.263 -12.547 16.630 1.00 69.75 181 ALA A C 1
ATOM 1509 O O . ALA A 1 181 ? 3.611 -12.331 17.795 1.00 69.75 181 ALA A O 1
ATOM 1510 N N . GLN A 1 182 ? 2.101 -12.117 16.120 1.00 60.97 182 GLN A N 1
ATOM 1511 C CA . GLN A 1 182 ? 1.034 -11.458 16.889 1.00 60.97 182 GLN A CA 1
ATOM 1512 C C . GLN A 1 182 ? 0.026 -12.472 17.436 1.00 60.97 182 GLN A C 1
ATOM 1514 O O . GLN A 1 182 ? -0.416 -12.270 18.590 1.00 60.97 182 GLN A O 1
#

Foldseek 3Di:
DQVVLCVVQNCVLQVVLVVVLVVLLCVLVVQQVVQQQHFAPDELVPLLSQLSPVSVVLSVVSSVCVSVVHDPVLSVLLSSLSSLLSSLVSLLVCLVCVQVCLVRRGCDRLNGCLCVVANSVGDDDPVSSCVSCDPVSLVSSVVSSVVSLVSSLVSCVVNVVVVVNVVSVVSVVVSVVVSVVD

Sequence (182 aa):
AEKLLSEALGTENTSTPILKYFKIYADVECFEKKNRWKVTPFKWDEPERLGNKAAPIYMVYETLFRFANYDEQKISDLMKAFNYTAAALQIVYDLLDAKEDLSNGYETLVMTGYYEIYGFQDEITDEKITTILDQERLKTIYTIVHELFDKARALFEKHDEYIILLTHEIQFYNINSLIEAQ

Solvent-accessible surface area (backbone atoms only — not comparable to full-atom values): 9761 Å² total; per-residue (Å²): 108,69,70,60,49,30,72,73,57,36,57,90,34,31,53,64,34,46,55,54,22,52,49,48,27,52,51,49,53,52,56,52,63,73,29,51,65,37,68,36,90,63,49,90,93,51,50,52,63,54,11,37,74,53,20,74,58,49,28,56,53,54,22,50,40,45,65,69,66,52,53,71,66,60,48,53,43,48,56,50,19,51,25,21,46,41,13,32,51,46,54,53,47,46,57,75,38,42,68,60,37,48,74,71,25,38,39,41,68,77,46,57,56,49,47,78,76,64,39,75,87,50,86,90,47,74,68,61,52,47,63,63,55,30,73,70,48,48,52,48,53,54,50,50,35,51,54,24,45,50,57,17,47,56,41,29,62,76,69,70,36,60,71,61,41,51,55,50,52,52,52,50,52,54,49,51,57,56,61,75,71,108